Protein AF-A0AAD2H8W9-F1 (afdb_monomer)

Solvent-accessible surface area (backbone atoms only — not comparable to full-atom values): 14772 Å² total; per-residue (Å²): 139,60,64,50,34,66,48,90,88,83,41,71,58,50,14,80,92,42,76,94,40,66,9,19,7,55,31,9,64,46,21,24,37,31,60,70,64,76,33,82,62,29,78,30,47,33,68,89,39,14,44,58,43,2,18,65,62,36,75,38,36,64,48,86,60,63,78,34,64,51,63,58,78,89,66,87,73,74,63,81,88,59,74,90,71,58,63,36,48,30,43,35,13,85,35,67,64,49,37,48,53,52,56,40,56,52,32,73,66,47,44,44,80,80,23,82,70,22,54,90,63,69,68,50,69,54,66,73,48,22,56,94,51,62,59,62,49,63,43,80,45,73,46,66,80,48,53,88,73,63,80,62,53,71,71,56,51,50,50,53,52,51,49,51,53,53,42,45,74,70,56,27,48,76,44,83,39,80,62,75,65,42,62,56,56,50,40,52,50,52,49,61,76,43,65,69,75,53,47,54,55,48,64,78,54,71,68,92,72,77,81,57,53,84,79,37,81,80,55,61,81,50,99,71,56,63,99,52,43,68,66,55,72,64,65,52,79,91,74,92,75,58,82,76,77,73,59,84,130

Radius of gyration: 20.3 Å; Cα contacts (8 Å, |Δi|>4): 344; chains: 1; bounding box: 48×53×52 Å

Secondary structure (DSSP, 8-state):
--SS-EETTTEE--BTTBTTS---SSTHHHHHHHHTTS-SEEEEEESSSTTHHHHHHTT-EE--PPTTSS--TT---SSTT--SS--EEEEEESSHHHHHHHHHHHHHT-GGGT-TTS------HHHHTTGGGGGGTT-EEEE-S--SSSPPPHHHHHHHHHHHHHHHHTT-EEEE-PPPSHHHHHHHHHHHHTTTTTHHHHHHT-SSPPPPGGG-SS----SS--SS-HHHHHH-S-----GGGSS--

pLDDT: mean 86.49, std 17.11, range [35.91, 98.75]

Organism: NCBI:txid2018698

InterPro domains:
  IPR020556 Amidase, conserved site [PS00571] (24-55)
  IPR023631 Amidase signature domain [PF01425] (1-207)
  IPR036928 Amidase signature (AS) superfamily [G3DSA:3.90.1300.10] (1-245)
  IPR036928 Amidase signature (AS) superfamily [SSF75304] (1-208)

Nearest PDB structures (foldseek):
  4hbp-assembly1_A  TM=9.543E-01  e=1.388E-14  Rattus norvegicus
  8wv2-assembly1_D  TM=8.767E-01  e=1.903E-15  Candida parapsilosis
  4hbp-assembly1_B  TM=9.543E-01  e=2.635E-14  Rattus norvegicus
  3qj9-assembly1_A  TM=9.551E-01  e=9.494E-14  Rattus norvegicus
  3lj7-assembly2_B  TM=9.498E-01  e=1.690E-13  Rattus norvegicus

Structure (mmCIF, N/CA/C/O backbone):
data_AF-A0AAD2H8W9-F1
#
_entry.id   AF-A0AAD2H8W9-F1
#
loop_
_atom_site.group_PDB
_atom_site.id
_atom_site.type_symbol
_atom_site.label_atom_id
_atom_site.label_alt_id
_atom_site.label_comp_id
_atom_site.label_asym_id
_atom_site.label_entity_id
_atom_site.label_seq_id
_atom_site.pdbx_PDB_ins_code
_atom_site.Cartn_x
_atom_site.Cartn_y
_atom_site.Cartn_z
_atom_site.occupancy
_atom_site.B_iso_or_equiv
_atom_site.auth_seq_id
_atom_site.auth_comp_id
_atom_site.auth_asym_id
_atom_site.auth_atom_id
_atom_site.pdbx_PDB_model_num
ATOM 1 N N . MET A 1 1 ? 10.747 0.919 -13.548 1.00 65.56 1 MET A N 1
ATOM 2 C CA . MET A 1 1 ? 9.685 0.890 -12.510 1.00 65.56 1 MET A CA 1
ATOM 3 C C . MET A 1 1 ? 8.494 0.095 -13.039 1.00 65.56 1 MET A C 1
ATOM 5 O O . MET A 1 1 ? 8.080 0.368 -14.156 1.00 65.56 1 MET A O 1
ATOM 9 N N . TRP A 1 2 ? 7.997 -0.924 -12.328 1.00 75.69 2 TRP A N 1
ATOM 10 C CA . TRP A 1 2 ? 6.998 -1.850 -12.883 1.00 75.69 2 TRP A CA 1
ATOM 11 C C . TRP A 1 2 ? 6.148 -2.505 -11.781 1.00 75.69 2 TRP A C 1
ATOM 13 O O . TRP A 1 2 ? 6.652 -2.777 -10.693 1.00 75.69 2 TRP A O 1
ATOM 23 N N . GLY A 1 3 ? 4.861 -2.738 -12.058 1.00 83.31 3 GLY A N 1
ATOM 24 C CA . GLY A 1 3 ? 3.871 -3.259 -11.100 1.00 83.31 3 GLY A CA 1
ATOM 25 C C . GLY A 1 3 ? 3.810 -4.788 -10.978 1.00 83.31 3 GLY A C 1
ATOM 26 O O . GLY A 1 3 ? 2.832 -5.309 -10.450 1.00 83.31 3 GLY A O 1
ATOM 27 N N . GLU A 1 4 ? 4.826 -5.504 -11.461 1.00 88.56 4 GLU A N 1
ATOM 28 C CA . GLU A 1 4 ? 4.978 -6.962 -11.328 1.00 88.56 4 GLU A CA 1
ATOM 29 C C . GLU A 1 4 ? 6.305 -7.316 -10.657 1.00 88.56 4 GLU A C 1
ATOM 31 O O . GLU A 1 4 ? 7.243 -6.516 -10.641 1.00 88.56 4 GLU A O 1
ATOM 36 N N . THR A 1 5 ? 6.424 -8.563 -10.205 1.00 93.12 5 THR A N 1
ATOM 37 C CA . THR A 1 5 ? 7.675 -9.131 -9.697 1.00 93.12 5 THR A CA 1
ATOM 38 C C . THR A 1 5 ? 8.222 -10.188 -10.659 1.00 93.12 5 THR A C 1
ATOM 40 O O . THR A 1 5 ? 7.946 -11.385 -10.544 1.00 93.12 5 THR A O 1
ATOM 43 N N . MET A 1 6 ? 9.016 -9.722 -11.625 1.00 91.00 6 MET A N 1
ATOM 44 C CA . MET A 1 6 ? 9.751 -10.547 -12.585 1.00 91.00 6 MET A CA 1
ATOM 45 C C . MET A 1 6 ? 11.099 -9.893 -12.906 1.00 91.00 6 MET A C 1
ATOM 47 O O . MET A 1 6 ? 11.148 -8.693 -13.163 1.00 91.00 6 MET A O 1
ATOM 51 N N . ASN A 1 7 ? 12.175 -10.676 -12.904 1.00 88.62 7 ASN A N 1
ATOM 52 C CA . ASN A 1 7 ? 13.500 -10.272 -13.384 1.00 88.62 7 ASN A CA 1
ATOM 53 C C . ASN A 1 7 ? 14.222 -11.482 -14.006 1.00 88.62 7 ASN A C 1
ATOM 55 O O . ASN A 1 7 ? 13.796 -12.617 -13.797 1.00 88.62 7 ASN A O 1
ATOM 59 N N . HIS A 1 8 ? 15.290 -11.263 -14.776 1.00 87.50 8 HIS A N 1
ATOM 60 C CA . HIS A 1 8 ? 16.004 -12.355 -15.460 1.00 87.50 8 HIS A CA 1
ATOM 61 C C . HIS A 1 8 ? 16.843 -13.228 -14.523 1.00 87.50 8 HIS A C 1
ATOM 63 O O . HIS A 1 8 ? 17.037 -14.405 -14.808 1.00 87.50 8 HIS A O 1
ATOM 69 N N . VAL A 1 9 ? 17.278 -12.688 -13.382 1.00 90.12 9 VAL A N 1
ATOM 70 C CA . VAL A 1 9 ? 18.135 -13.396 -12.420 1.00 90.12 9 VAL A CA 1
ATOM 71 C C . VAL A 1 9 ? 17.356 -14.465 -11.647 1.00 90.12 9 VAL A C 1
ATOM 73 O O . VAL A 1 9 ? 17.801 -15.604 -11.527 1.00 90.12 9 VAL A O 1
ATOM 76 N N . PHE A 1 10 ? 16.182 -14.108 -11.124 1.00 92.56 10 PHE A N 1
ATOM 77 C CA . PHE A 1 10 ? 15.366 -14.960 -10.248 1.00 92.56 10 PHE A CA 1
ATOM 78 C C . PHE A 1 10 ? 14.069 -15.448 -10.903 1.00 92.56 10 PHE A C 1
ATOM 80 O O . PHE A 1 10 ? 13.340 -16.252 -10.322 1.00 92.56 10 PHE A O 1
ATOM 87 N N . GLY A 1 11 ? 13.759 -14.970 -12.106 1.00 91.50 11 GLY A N 1
ATOM 88 C CA . GLY A 1 11 ? 12.538 -15.308 -12.819 1.00 91.50 11 GLY A CA 1
ATOM 89 C C . GLY A 1 11 ? 11.303 -14.579 -12.285 1.00 91.50 11 GLY A C 1
ATOM 90 O O . GLY A 1 11 ? 11.364 -13.460 -11.766 1.00 91.50 11 GLY A O 1
ATOM 91 N N . ARG A 1 12 ? 10.141 -15.206 -12.481 1.00 93.88 12 ARG A N 1
ATOM 92 C CA . ARG A 1 12 ? 8.825 -14.647 -12.153 1.00 93.88 12 ARG A CA 1
ATOM 93 C C . ARG A 1 12 ? 8.323 -15.175 -10.812 1.00 93.88 12 ARG A C 1
ATOM 95 O O . ARG A 1 12 ? 8.252 -16.384 -10.612 1.00 93.88 12 ARG A O 1
ATOM 102 N N . THR A 1 13 ? 7.877 -14.269 -9.945 1.00 96.38 13 THR A N 1
ATOM 103 C CA . THR A 1 13 ? 7.093 -14.632 -8.754 1.00 96.38 13 THR A CA 1
ATOM 104 C C . THR A 1 13 ? 5.625 -14.817 -9.143 1.00 96.38 13 THR A C 1
ATOM 106 O O . THR A 1 13 ? 5.097 -14.051 -9.948 1.00 96.38 13 THR A O 1
ATOM 109 N N . LEU A 1 14 ? 4.960 -15.827 -8.579 1.00 96.56 14 LEU A N 1
ATOM 110 C CA . LEU A 1 14 ? 3.561 -16.161 -8.868 1.00 96.56 14 LEU A CA 1
ATOM 111 C C . LEU A 1 14 ? 2.657 -15.841 -7.674 1.00 96.56 14 LEU A C 1
ATOM 113 O O . LEU A 1 14 ? 3.099 -15.856 -6.525 1.00 96.56 14 LEU A O 1
ATOM 117 N N . ASN A 1 15 ? 1.384 -15.557 -7.947 1.00 97.94 15 ASN A N 1
ATOM 118 C CA . ASN A 1 15 ? 0.397 -15.305 -6.904 1.00 97.94 15 ASN A CA 1
ATOM 119 C C . ASN A 1 15 ? 0.036 -16.608 -6.161 1.00 97.94 15 ASN A C 1
ATOM 121 O O . ASN A 1 15 ? -0.309 -17.597 -6.812 1.00 97.94 15 ASN A O 1
ATOM 125 N N . PRO A 1 16 ? 0.033 -16.625 -4.816 1.00 97.25 16 PRO A N 1
ATOM 126 C CA . PRO A 1 16 ? -0.249 -17.839 -4.052 1.00 97.25 16 PRO A CA 1
ATOM 127 C C . PRO A 1 16 ? -1.711 -18.311 -4.116 1.00 97.25 16 PRO A C 1
ATOM 129 O O . PRO A 1 16 ? -1.976 -19.480 -3.851 1.00 97.25 16 PRO A O 1
ATOM 132 N N . TYR A 1 17 ? -2.665 -17.448 -4.485 1.00 96.56 17 TYR A N 1
ATOM 133 C CA . TYR A 1 17 ? -4.071 -17.840 -4.669 1.00 96.56 17 TYR A CA 1
ATOM 134 C C . TYR A 1 17 ? -4.336 -18.451 -6.045 1.00 96.56 17 TYR A C 1
ATOM 136 O O . TYR A 1 17 ? -5.263 -19.245 -6.202 1.00 96.56 17 TYR A O 1
ATOM 144 N N . ASN A 1 18 ? -3.554 -18.066 -7.055 1.00 96.62 18 ASN A N 1
ATOM 145 C CA . ASN A 1 18 ? -3.638 -18.620 -8.399 1.00 96.62 18 ASN A CA 1
ATOM 146 C C . ASN A 1 18 ? -2.305 -18.425 -9.124 1.00 96.62 18 ASN A C 1
ATOM 148 O O . ASN A 1 18 ? -1.956 -17.310 -9.505 1.00 96.62 18 ASN A O 1
ATOM 152 N N . LEU A 1 19 ? -1.615 -19.531 -9.400 1.00 95.69 19 LEU A N 1
ATOM 153 C CA . LEU A 1 19 ? -0.296 -19.534 -10.037 1.00 95.69 19 LEU A CA 1
ATOM 154 C C . LEU A 1 19 ? -0.289 -18.979 -11.473 1.00 95.69 19 LEU A C 1
ATOM 156 O O . LEU A 1 19 ? 0.777 -18.708 -12.014 1.00 95.69 19 LEU A O 1
ATOM 160 N N . SER A 1 20 ? -1.459 -18.781 -12.088 1.00 94.19 20 SER A N 1
ATOM 161 C CA . SER A 1 20 ? -1.590 -18.113 -13.393 1.00 94.19 20 SER A CA 1
ATOM 162 C C . SER A 1 20 ? -1.596 -16.583 -13.292 1.00 94.19 20 SER A C 1
ATOM 164 O O . SER A 1 20 ? -1.604 -15.905 -14.319 1.00 94.19 20 SER A O 1
ATOM 166 N N . PHE A 1 21 ? -1.630 -16.023 -12.081 1.00 92.94 21 PHE A N 1
ATOM 167 C CA . PHE A 1 21 ? -1.712 -14.585 -11.843 1.00 92.94 21 PHE A CA 1
ATOM 168 C C . PHE A 1 21 ? -0.449 -14.024 -11.202 1.00 92.94 21 PHE A C 1
ATOM 170 O O . PHE A 1 21 ? 0.359 -14.724 -10.589 1.00 92.94 21 PHE A O 1
ATOM 177 N N . THR A 1 22 ? -0.315 -12.710 -11.338 1.00 95.06 22 THR A N 1
ATOM 178 C CA . THR A 1 22 ? 0.734 -11.936 -10.693 1.00 95.06 22 THR A CA 1
ATOM 179 C C . THR A 1 22 ? 0.473 -11.735 -9.201 1.00 95.06 22 THR A C 1
ATOM 181 O O . THR A 1 22 ? -0.675 -11.504 -8.800 1.00 95.06 22 THR A O 1
ATOM 184 N N . PRO A 1 23 ? 1.511 -11.783 -8.350 1.00 96.31 23 PRO A N 1
ATOM 185 C CA . PRO A 1 23 ? 1.405 -11.326 -6.972 1.00 96.31 23 PRO A CA 1
ATOM 186 C C . PRO A 1 23 ? 1.358 -9.793 -6.869 1.00 96.31 23 PRO A C 1
ATOM 188 O O . PRO A 1 23 ? 1.206 -9.289 -5.765 1.00 96.31 23 PRO A O 1
ATOM 191 N N . GLY A 1 24 ? 1.496 -9.053 -7.976 1.00 96.25 24 GLY A N 1
ATOM 192 C CA . GLY A 1 24 ? 1.723 -7.610 -7.992 1.00 96.25 24 GLY A CA 1
ATOM 193 C C . GLY A 1 24 ? 3.202 -7.269 -7.807 1.00 96.25 24 GLY A C 1
ATOM 194 O O . GLY A 1 24 ? 4.059 -8.150 -7.796 1.00 96.25 24 GLY A O 1
ATOM 195 N N . GLY A 1 25 ? 3.519 -5.987 -7.659 1.00 95.00 25 GLY A N 1
ATOM 196 C CA . GLY A 1 25 ? 4.898 -5.537 -7.517 1.00 95.00 25 GLY A CA 1
ATOM 197 C C . GLY A 1 25 ? 5.012 -4.050 -7.185 1.00 95.00 25 GLY A C 1
ATOM 198 O O . GLY A 1 25 ? 4.016 -3.333 -7.190 1.00 95.00 25 GLY A O 1
ATOM 199 N N . SER A 1 26 ? 6.211 -3.560 -6.867 1.00 94.44 26 SER A N 1
ATOM 200 C CA . SER A 1 26 ? 7.492 -4.295 -6.895 1.00 94.44 26 SER A CA 1
ATOM 201 C C . SER A 1 26 ? 7.701 -5.267 -5.724 1.00 94.44 26 SER A C 1
ATOM 203 O O . SER A 1 26 ? 8.428 -6.246 -5.882 1.00 94.44 26 SER A O 1
ATOM 205 N N . SER A 1 27 ? 7.015 -5.075 -4.592 1.00 97.25 27 SER A N 1
ATOM 206 C CA . SER A 1 27 ? 7.157 -5.911 -3.382 1.00 97.25 27 SER A CA 1
ATOM 207 C C . SER A 1 27 ? 6.385 -7.246 -3.451 1.00 97.25 27 SER A C 1
ATOM 209 O O . SER A 1 27 ? 5.869 -7.725 -2.443 1.00 97.25 27 SER A O 1
ATOM 211 N N . GLY A 1 28 ? 6.252 -7.855 -4.634 1.00 97.44 28 GLY A N 1
ATOM 212 C CA . GLY A 1 28 ? 5.442 -9.064 -4.838 1.00 97.44 28 GLY A CA 1
ATOM 213 C C . GLY A 1 28 ? 6.029 -10.330 -4.218 1.00 97.44 28 GLY A C 1
ATOM 214 O O . GLY A 1 28 ? 5.267 -11.213 -3.838 1.00 97.44 28 GLY A O 1
ATOM 215 N N . GLY A 1 29 ? 7.353 -10.404 -4.030 1.00 97.94 29 GLY A N 1
ATOM 216 C CA . GLY A 1 29 ? 7.989 -11.491 -3.273 1.00 97.94 29 GLY A CA 1
ATOM 217 C C . GLY A 1 29 ? 7.507 -11.532 -1.820 1.00 97.94 29 GLY A C 1
ATOM 218 O O . GLY A 1 29 ? 7.039 -12.564 -1.345 1.00 97.94 29 GLY A O 1
ATOM 219 N N . GLU A 1 30 ? 7.524 -10.377 -1.153 1.00 98.38 30 GLU A N 1
ATOM 220 C CA . GLU A 1 30 ? 6.972 -10.205 0.194 1.00 98.38 30 GLU A CA 1
ATOM 221 C C . GLU A 1 30 ? 5.456 -10.458 0.220 1.00 98.38 30 GLU A C 1
ATOM 223 O O . GLU A 1 30 ? 4.964 -11.186 1.083 1.00 98.38 30 GLU A O 1
ATOM 228 N N . GLY A 1 31 ? 4.713 -9.927 -0.761 1.00 98.00 31 GLY A N 1
ATOM 229 C CA . GLY A 1 31 ? 3.274 -10.175 -0.898 1.00 98.00 31 GLY A CA 1
ATOM 230 C C . GLY A 1 31 ? 2.931 -11.667 -0.969 1.00 98.00 31 GLY A C 1
ATOM 231 O O . GLY A 1 31 ? 2.073 -12.146 -0.226 1.00 98.00 31 GLY A O 1
ATOM 232 N N . ALA A 1 32 ? 3.644 -12.425 -1.804 1.00 98.31 32 ALA A N 1
ATOM 233 C CA . ALA A 1 32 ? 3.452 -13.864 -1.936 1.00 98.31 32 ALA A CA 1
ATOM 234 C C . ALA A 1 32 ? 3.868 -14.623 -0.663 1.00 98.31 32 ALA A C 1
ATOM 236 O O . ALA A 1 32 ? 3.108 -15.458 -0.166 1.00 98.31 32 ALA A O 1
ATOM 237 N N . LEU A 1 33 ? 5.048 -14.325 -0.108 1.00 98.56 33 LEU A N 1
ATOM 238 C CA . LEU A 1 33 ? 5.595 -15.033 1.053 1.00 98.56 33 LEU A CA 1
ATOM 239 C C . LEU A 1 33 ? 4.734 -14.847 2.309 1.00 98.56 33 LEU A C 1
ATOM 241 O O . LEU A 1 33 ? 4.439 -15.820 3.012 1.00 98.56 33 LEU A O 1
ATOM 245 N N . VAL A 1 34 ? 4.306 -13.612 2.582 1.00 98.56 34 VAL A N 1
ATOM 246 C CA . VAL A 1 34 ? 3.455 -13.302 3.737 1.00 98.56 34 VAL A CA 1
ATOM 247 C C . VAL A 1 34 ? 2.075 -13.937 3.565 1.00 98.56 34 VAL A C 1
ATOM 249 O O . VAL A 1 34 ? 1.573 -14.537 4.515 1.00 98.56 34 VAL A O 1
ATOM 252 N N . ALA A 1 35 ? 1.478 -13.900 2.370 1.00 98.12 35 ALA A N 1
ATOM 253 C CA . ALA A 1 35 ? 0.178 -14.5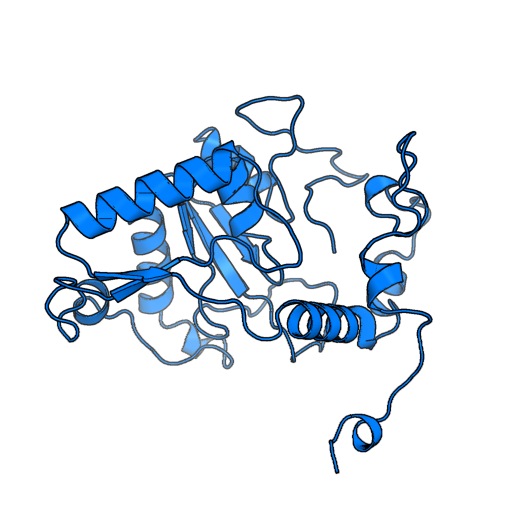33 2.121 1.00 98.12 35 ALA A CA 1
ATOM 254 C C . ALA A 1 35 ? 0.209 -16.062 2.286 1.00 98.12 35 ALA A C 1
ATOM 256 O O . ALA A 1 35 ? -0.738 -16.648 2.810 1.00 98.12 35 ALA A O 1
ATOM 257 N N . MET A 1 36 ? 1.327 -16.710 1.941 1.00 98.00 36 MET A N 1
ATOM 258 C CA . MET A 1 36 ? 1.554 -18.135 2.223 1.00 98.00 36 MET A CA 1
ATOM 259 C C . MET A 1 36 ? 1.883 -18.430 3.693 1.00 98.00 36 MET A C 1
ATOM 261 O O . MET A 1 36 ? 2.099 -19.587 4.049 1.00 98.00 36 MET A O 1
ATOM 265 N N . ARG A 1 37 ? 1.929 -17.407 4.558 1.00 97.44 37 ARG A N 1
ATOM 266 C CA . ARG A 1 37 ? 2.349 -17.500 5.967 1.00 97.44 37 ARG A CA 1
ATOM 267 C C . ARG A 1 37 ? 3.787 -18.003 6.143 1.00 97.44 37 ARG A C 1
ATOM 269 O O . ARG A 1 37 ? 4.138 -18.473 7.221 1.00 97.44 37 ARG A O 1
ATOM 276 N N . GLY A 1 38 ? 4.620 -17.870 5.108 1.00 98.00 38 GLY A N 1
ATOM 277 C CA . GLY A 1 38 ? 6.056 -18.153 5.179 1.00 98.00 38 GLY A CA 1
ATOM 278 C C . GLY A 1 38 ? 6.840 -17.064 5.916 1.00 98.00 38 GLY A C 1
ATOM 279 O O . GLY A 1 38 ? 7.937 -17.318 6.401 1.00 98.00 38 GLY A O 1
ATOM 280 N N . SER A 1 39 ? 6.250 -15.873 6.055 1.00 98.06 39 SER A N 1
ATOM 281 C CA . SER A 1 39 ? 6.716 -14.815 6.950 1.00 98.06 39 SER A CA 1
ATOM 282 C C . SER A 1 39 ? 5.534 -14.217 7.729 1.00 98.06 39 SER A C 1
ATOM 284 O O . SER A 1 39 ? 4.463 -14.014 7.146 1.00 98.06 39 SER A O 1
ATOM 286 N N . PRO A 1 40 ? 5.682 -13.910 9.035 1.00 95.94 40 PRO A N 1
ATOM 287 C CA . PRO A 1 40 ? 4.631 -13.244 9.807 1.00 95.94 40 PRO A CA 1
ATOM 288 C C . PRO A 1 40 ? 4.437 -11.770 9.412 1.00 95.94 40 PRO A C 1
ATOM 290 O O . PRO A 1 40 ? 3.380 -11.198 9.688 1.00 95.94 40 PRO A O 1
ATOM 293 N N . LEU A 1 41 ? 5.450 -11.158 8.791 1.00 98.00 41 LEU A N 1
ATOM 294 C CA . LEU A 1 41 ? 5.505 -9.742 8.447 1.00 98.00 41 LEU A CA 1
ATOM 295 C C . LEU A 1 41 ? 6.453 -9.536 7.259 1.00 98.00 41 LEU A C 1
ATOM 297 O O . LEU A 1 41 ? 7.545 -10.097 7.244 1.00 98.00 41 LEU A O 1
ATOM 301 N N . GLY A 1 42 ? 6.063 -8.685 6.317 1.00 97.75 42 GLY A N 1
ATOM 302 C CA . GLY A 1 42 ? 6.926 -8.215 5.240 1.00 97.75 42 GLY A CA 1
ATOM 303 C C . GLY A 1 42 ? 7.179 -6.716 5.308 1.00 97.75 42 GLY A C 1
ATOM 304 O O . GLY A 1 42 ? 6.367 -5.967 5.862 1.00 97.75 42 GLY A O 1
ATOM 305 N N . VAL A 1 43 ? 8.291 -6.273 4.726 1.00 97.56 43 VAL A N 1
ATOM 306 C CA . VAL A 1 43 ? 8.624 -4.851 4.560 1.00 97.56 43 VAL A CA 1
ATOM 307 C C . VAL A 1 43 ? 8.883 -4.589 3.084 1.00 97.56 43 VAL A C 1
ATOM 309 O O . VAL A 1 43 ? 9.727 -5.234 2.474 1.00 97.56 43 VAL A O 1
ATOM 312 N N . GLY A 1 44 ? 8.150 -3.639 2.513 1.00 96.25 44 GLY A N 1
ATOM 313 C CA . GLY A 1 44 ? 8.296 -3.243 1.114 1.00 96.25 44 GLY A CA 1
ATOM 314 C C . GLY A 1 44 ? 8.405 -1.733 0.956 1.00 96.25 44 GLY A C 1
ATOM 315 O O . GLY A 1 44 ? 8.240 -0.980 1.920 1.00 96.25 44 GLY A O 1
ATOM 316 N N . THR A 1 45 ? 8.649 -1.294 -0.275 1.00 95.69 45 THR A N 1
ATOM 317 C CA . THR A 1 45 ? 8.646 0.123 -0.654 1.00 95.69 45 THR A CA 1
ATOM 318 C C . THR A 1 45 ? 7.400 0.467 -1.460 1.00 95.69 45 THR A C 1
ATOM 320 O O . THR A 1 45 ? 6.783 -0.404 -2.072 1.00 95.69 45 THR A O 1
ATOM 323 N N . ASP A 1 46 ? 6.995 1.735 -1.461 1.00 96.00 46 ASP A N 1
ATOM 324 C CA . ASP A 1 46 ? 5.875 2.238 -2.257 1.00 96.00 46 ASP A CA 1
ATOM 325 C C . ASP A 1 46 ? 6.160 3.670 -2.705 1.00 96.00 46 ASP A C 1
ATOM 327 O O . ASP A 1 46 ? 6.161 4.588 -1.891 1.00 96.00 46 ASP A O 1
ATOM 331 N N . ILE A 1 47 ? 6.365 3.855 -4.008 1.00 93.69 47 ILE A N 1
ATOM 332 C CA . ILE A 1 47 ? 6.391 5.169 -4.668 1.00 93.69 47 ILE A CA 1
ATOM 333 C C . ILE A 1 47 ? 5.117 5.396 -5.492 1.00 93.69 47 ILE A C 1
ATOM 335 O O . ILE A 1 47 ? 4.505 6.456 -5.413 1.00 93.69 47 ILE A O 1
ATOM 339 N N . GLY A 1 48 ? 4.671 4.361 -6.212 1.00 91.12 48 GLY A N 1
ATOM 340 C CA . GLY A 1 48 ? 3.485 4.386 -7.075 1.00 91.12 48 GLY A CA 1
ATOM 341 C C . GLY A 1 48 ? 2.438 3.315 -6.755 1.00 91.12 48 GLY A C 1
ATOM 342 O O . GLY A 1 48 ? 1.458 3.189 -7.479 1.00 91.12 48 GLY A O 1
ATOM 343 N N . GLY A 1 49 ? 2.611 2.540 -5.680 1.00 95.12 49 GLY A N 1
ATOM 344 C CA . GLY A 1 49 ? 1.699 1.445 -5.321 1.00 95.12 49 GLY A CA 1
ATOM 345 C C . GLY A 1 49 ? 2.370 0.164 -4.839 1.00 95.12 49 GLY A C 1
ATOM 346 O O . GLY A 1 49 ? 1.663 -0.777 -4.502 1.00 95.12 49 GLY A O 1
ATOM 347 N N . SER A 1 50 ? 3.700 0.103 -4.784 1.00 96.62 50 SER A N 1
ATOM 348 C CA . SER A 1 50 ? 4.448 -1.146 -4.581 1.00 96.62 50 SER A CA 1
ATOM 349 C C . SER A 1 50 ? 4.262 -1.861 -3.232 1.00 96.62 50 SER A C 1
ATOM 351 O O . SER A 1 50 ? 4.715 -2.997 -3.105 1.00 96.62 50 SER A O 1
ATOM 353 N N . LEU A 1 51 ? 3.570 -1.267 -2.253 1.00 98.00 51 LEU A N 1
ATOM 354 C CA . LEU A 1 51 ? 3.048 -1.974 -1.071 1.00 98.00 51 LEU A CA 1
ATOM 355 C C . LEU A 1 51 ? 1.593 -2.403 -1.283 1.00 98.00 51 LEU A C 1
ATOM 357 O O . LEU A 1 51 ? 1.194 -3.531 -0.985 1.00 98.00 51 LEU A O 1
ATOM 361 N N . ARG A 1 52 ? 0.788 -1.477 -1.809 1.00 98.12 52 ARG A N 1
ATOM 362 C CA . ARG A 1 52 ? -0.668 -1.603 -1.940 1.00 98.12 52 ARG A CA 1
ATOM 363 C C . ARG A 1 52 ? -1.086 -2.591 -3.026 1.00 98.12 52 ARG A C 1
ATOM 365 O O . ARG A 1 52 ? -2.001 -3.369 -2.786 1.00 98.12 52 ARG A O 1
ATOM 372 N N . ILE A 1 53 ? -0.418 -2.589 -4.178 1.00 97.75 53 ILE A N 1
ATOM 373 C CA . ILE A 1 53 ? -0.680 -3.497 -5.303 1.00 97.75 53 ILE A CA 1
ATOM 374 C C . ILE A 1 53 ? -0.476 -4.954 -4.866 1.00 97.75 53 ILE A C 1
ATOM 376 O O . ILE A 1 53 ? -1.446 -5.714 -4.932 1.00 97.75 53 ILE A O 1
ATOM 380 N N . PRO A 1 54 ? 0.710 -5.362 -4.360 1.00 98.06 54 PRO A N 1
ATOM 381 C CA . PRO A 1 54 ? 0.893 -6.751 -3.971 1.00 98.06 54 PRO A CA 1
ATOM 382 C C . PRO A 1 54 ? 0.035 -7.155 -2.774 1.00 98.06 54 PRO A C 1
ATOM 384 O O . PRO A 1 54 ? -0.479 -8.271 -2.743 1.00 98.06 54 PRO A O 1
ATOM 387 N N . SER A 1 55 ? -0.220 -6.244 -1.831 1.00 98.31 55 SER A N 1
ATOM 388 C CA . SER A 1 55 ? -1.137 -6.528 -0.721 1.00 98.31 55 SER A CA 1
ATOM 389 C C . SER A 1 55 ? -2.571 -6.757 -1.191 1.00 98.31 55 SER A C 1
ATOM 391 O O . SER A 1 55 ? -3.220 -7.693 -0.731 1.00 98.31 55 SER A O 1
ATOM 393 N N . ALA A 1 56 ? -3.065 -5.956 -2.138 1.00 97.06 56 ALA A N 1
ATOM 394 C CA . ALA A 1 56 ? -4.399 -6.135 -2.703 1.00 97.06 56 ALA A CA 1
ATOM 395 C C . ALA A 1 56 ? -4.522 -7.461 -3.468 1.00 97.06 56 ALA A C 1
ATOM 397 O O . ALA A 1 56 ? -5.533 -8.149 -3.345 1.00 97.06 56 ALA A O 1
ATOM 398 N N . PHE A 1 57 ? -3.493 -7.839 -4.232 1.00 97.38 57 PHE A N 1
ATOM 399 C CA . PHE A 1 57 ? -3.504 -9.067 -5.035 1.00 97.38 57 PHE A CA 1
ATOM 400 C C . PHE A 1 57 ? -3.279 -10.332 -4.200 1.00 97.38 57 PHE A C 1
ATOM 402 O O . PHE A 1 57 ? -3.768 -11.398 -4.573 1.00 97.38 57 PHE A O 1
ATOM 409 N N . CYS A 1 58 ? -2.570 -10.220 -3.075 1.00 98.12 58 CYS A N 1
ATOM 410 C CA . CYS A 1 58 ? -2.265 -11.330 -2.173 1.00 98.12 58 CYS A CA 1
ATOM 411 C C . CYS A 1 58 ? -3.111 -11.318 -0.879 1.00 98.12 58 CYS A C 1
ATOM 413 O O . CYS A 1 58 ? -2.826 -12.065 0.055 1.00 98.12 58 CYS A O 1
ATOM 415 N N . GLY A 1 59 ? -4.164 -10.500 -0.798 1.00 97.31 59 GLY A N 1
ATOM 416 C CA . GLY A 1 59 ? -5.103 -10.516 0.331 1.00 97.31 59 GLY A CA 1
ATOM 417 C C . GLY A 1 59 ? -4.484 -10.133 1.682 1.00 97.31 59 GLY A C 1
ATOM 418 O O . GLY A 1 59 ? -4.803 -10.748 2.698 1.00 97.31 59 GLY A O 1
ATOM 419 N N . LEU A 1 60 ? -3.595 -9.138 1.698 1.00 98.56 60 LEU A N 1
ATOM 420 C CA . LEU A 1 60 ? -2.882 -8.671 2.889 1.00 98.56 60 LEU A CA 1
ATOM 421 C C . LEU A 1 60 ? -3.338 -7.282 3.345 1.00 98.56 60 LEU A C 1
ATOM 423 O O . LEU A 1 60 ? -3.894 -6.487 2.585 1.00 98.56 60 LEU A O 1
ATOM 427 N N . TYR A 1 61 ? -3.023 -6.970 4.599 1.00 98.62 61 TYR A N 1
ATOM 428 C CA . TYR A 1 61 ? -3.086 -5.623 5.151 1.00 98.62 61 TYR A CA 1
ATOM 429 C C . TYR A 1 61 ? -1.745 -4.924 4.951 1.00 98.62 61 TYR A C 1
ATOM 431 O O . TYR A 1 61 ? -0.687 -5.516 5.161 1.00 98.62 61 TYR A O 1
ATOM 439 N N . THR A 1 62 ? -1.783 -3.639 4.611 1.00 98.56 62 THR A N 1
ATOM 440 C CA . THR A 1 62 ? -0.578 -2.818 4.484 1.00 98.56 62 THR A CA 1
ATOM 441 C C . THR A 1 62 ? -0.848 -1.369 4.851 1.00 98.56 62 THR A C 1
ATOM 443 O O . THR A 1 62 ? -1.997 -0.927 4.903 1.00 98.56 62 THR A O 1
ATOM 446 N N . LEU A 1 63 ? 0.229 -0.629 5.090 1.00 98.06 63 LEU A N 1
ATOM 447 C CA . LEU A 1 63 ? 0.220 0.808 5.284 1.00 98.06 63 LEU A CA 1
ATOM 448 C C . LEU A 1 63 ? 1.316 1.419 4.409 1.00 98.06 63 LEU A C 1
ATOM 450 O O . LEU A 1 63 ? 2.494 1.163 4.640 1.00 98.06 63 LEU A O 1
ATOM 454 N N . ARG A 1 64 ? 0.927 2.275 3.456 1.00 97.81 64 ARG A N 1
ATOM 455 C CA . ARG A 1 64 ? 1.830 3.276 2.874 1.00 97.81 64 ARG A CA 1
ATOM 456 C C . ARG A 1 64 ? 1.777 4.504 3.790 1.00 97.81 64 ARG A C 1
ATOM 458 O O . ARG A 1 64 ? 0.764 5.207 3.762 1.00 97.81 64 ARG A O 1
ATOM 465 N N . PRO A 1 65 ? 2.792 4.760 4.626 1.00 96.94 65 PRO A N 1
ATOM 466 C CA . PRO A 1 65 ? 2.765 5.916 5.507 1.00 96.94 65 PRO A CA 1
ATOM 467 C C . PRO A 1 65 ? 3.006 7.217 4.725 1.00 96.94 65 PRO A C 1
ATOM 469 O O . PRO A 1 65 ? 3.423 7.203 3.566 1.00 96.94 65 PRO A O 1
ATOM 472 N N . SER A 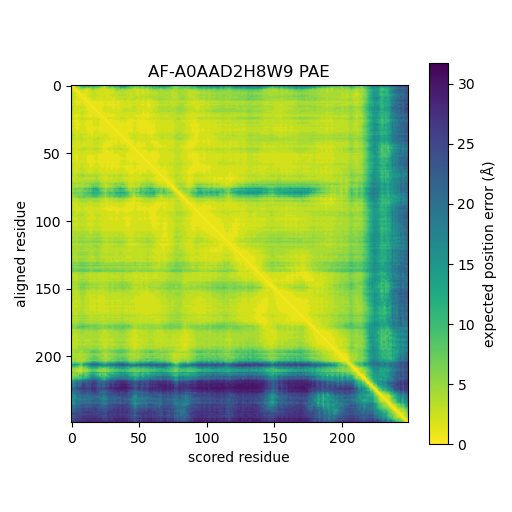1 66 ? 2.776 8.357 5.377 1.00 96.38 66 SER A N 1
ATOM 473 C CA . SER A 1 66 ? 3.255 9.645 4.868 1.00 96.38 66 SER A CA 1
ATOM 474 C C . SER A 1 66 ? 4.777 9.629 4.704 1.00 96.38 66 SER A C 1
ATOM 476 O O . SER A 1 66 ? 5.483 8.969 5.473 1.00 96.38 66 SER A O 1
ATOM 478 N N . TYR A 1 67 ? 5.283 10.393 3.736 1.00 94.25 67 TYR A N 1
ATOM 479 C CA . TYR A 1 67 ? 6.721 10.595 3.579 1.00 94.25 67 TYR A CA 1
ATOM 480 C C . TYR A 1 67 ? 7.355 11.125 4.874 1.00 94.25 67 TYR A C 1
ATOM 482 O O . TYR A 1 67 ? 6.722 11.870 5.627 1.00 94.25 67 TYR A O 1
ATOM 490 N N . GLY A 1 68 ? 8.574 10.667 5.167 1.00 94.69 68 GLY A N 1
ATOM 491 C CA . GLY A 1 68 ? 9.291 10.993 6.398 1.00 94.69 68 GLY A CA 1
ATOM 492 C C . GLY A 1 68 ? 8.681 10.394 7.668 1.00 94.69 68 GLY A C 1
ATOM 493 O O . GLY A 1 68 ? 9.141 10.701 8.762 1.00 94.69 68 GLY A O 1
ATOM 494 N N . ARG A 1 69 ? 7.640 9.549 7.601 1.00 96.75 69 ARG A N 1
ATOM 495 C CA . ARG A 1 69 ? 7.096 8.933 8.824 1.00 96.75 69 ARG A CA 1
ATOM 496 C C . ARG A 1 69 ? 7.930 7.754 9.315 1.00 96.75 69 ARG A C 1
ATOM 498 O O . ARG A 1 69 ? 8.068 7.583 10.521 1.00 96.75 69 ARG A O 1
ATOM 505 N N . LEU A 1 70 ? 8.421 6.924 8.401 1.00 96.81 70 LEU A N 1
ATOM 506 C CA . LEU A 1 70 ? 9.294 5.789 8.696 1.00 96.81 70 LEU A CA 1
ATOM 507 C C . LEU A 1 70 ? 10.678 6.052 8.080 1.00 96.81 70 LEU A C 1
ATOM 509 O O . LEU A 1 70 ? 10.738 6.751 7.067 1.00 96.81 70 LEU A O 1
ATOM 513 N N . PRO A 1 71 ? 11.766 5.530 8.680 1.00 95.38 71 PRO A N 1
ATOM 514 C CA . PRO A 1 71 ? 13.114 5.687 8.144 1.00 95.38 71 PRO A CA 1
ATOM 515 C C . PRO A 1 71 ? 13.222 5.105 6.743 1.00 95.38 71 PRO A C 1
ATOM 517 O O . PRO A 1 71 ? 12.624 4.068 6.457 1.00 95.38 71 PRO A O 1
ATOM 520 N N . TYR A 1 72 ? 14.004 5.779 5.908 1.00 93.56 72 TYR A N 1
ATOM 521 C CA . TYR A 1 72 ? 14.316 5.404 4.532 1.00 93.56 72 TYR A CA 1
ATOM 522 C C . TYR A 1 72 ? 15.828 5.340 4.273 1.00 93.56 72 TYR A C 1
ATOM 524 O O . TYR A 1 72 ? 16.260 4.842 3.235 1.00 93.56 72 TYR A O 1
ATOM 532 N N . PHE A 1 73 ? 16.643 5.797 5.227 1.00 90.19 73 PHE A N 1
ATOM 533 C CA . PHE A 1 73 ? 18.096 5.714 5.163 1.00 90.19 73 PHE A CA 1
ATOM 534 C C . PHE A 1 73 ? 18.585 4.288 4.856 1.00 90.19 73 PHE A C 1
ATOM 536 O O . PHE A 1 73 ? 18.218 3.327 5.534 1.00 90.19 73 PHE A O 1
ATOM 543 N N . GLY A 1 74 ? 19.442 4.170 3.839 1.00 88.00 74 GLY A N 1
ATOM 544 C CA . GLY A 1 74 ? 19.999 2.898 3.370 1.00 88.00 74 GLY A CA 1
ATOM 545 C C . GLY A 1 74 ? 19.098 2.111 2.411 1.00 88.00 74 GLY A C 1
ATOM 546 O O . GLY A 1 74 ? 19.500 1.040 1.961 1.00 88.00 74 GLY A O 1
ATOM 547 N N . ALA A 1 75 ? 17.904 2.611 2.075 1.00 89.31 75 ALA A N 1
ATOM 548 C CA . ALA A 1 75 ? 17.085 2.015 1.026 1.00 89.31 75 ALA A CA 1
ATOM 549 C C . ALA A 1 75 ? 17.717 2.253 -0.356 1.00 89.31 75 ALA A C 1
ATOM 551 O O . ALA A 1 75 ? 17.985 3.389 -0.744 1.00 89.31 75 ALA A O 1
ATOM 552 N N . MET A 1 76 ? 17.905 1.175 -1.115 1.00 86.62 76 MET A N 1
ATOM 553 C CA . MET A 1 76 ? 18.389 1.218 -2.498 1.00 86.62 76 MET A CA 1
ATOM 554 C C . MET A 1 76 ? 17.272 1.698 -3.432 1.00 86.62 76 MET A C 1
ATOM 556 O O . MET A 1 76 ? 16.150 1.189 -3.357 1.00 86.62 76 MET A O 1
ATOM 560 N N . ASN A 1 77 ? 17.566 2.648 -4.322 1.00 81.69 77 ASN A N 1
ATOM 561 C CA . ASN A 1 77 ? 16.609 3.183 -5.294 1.00 81.69 77 ASN A CA 1
ATOM 562 C C . ASN A 1 77 ? 17.266 3.389 -6.659 1.00 81.69 77 ASN A C 1
ATOM 564 O O . ASN A 1 77 ? 18.467 3.584 -6.748 1.00 81.69 77 ASN A O 1
ATOM 568 N N . THR A 1 78 ? 16.454 3.359 -7.715 1.00 77.19 78 THR A N 1
ATOM 569 C CA . THR A 1 78 ? 16.892 3.532 -9.116 1.00 77.19 78 THR A CA 1
ATOM 570 C C . THR A 1 78 ? 16.633 4.952 -9.642 1.00 77.19 78 THR A C 1
ATOM 572 O O . THR A 1 78 ? 16.743 5.181 -10.834 1.00 77.19 78 THR A O 1
ATOM 575 N N . LEU A 1 79 ? 16.192 5.874 -8.783 1.00 76.12 79 LEU A N 1
ATOM 576 C CA . LEU A 1 79 ? 15.874 7.268 -9.121 1.00 76.12 79 LEU A CA 1
ATOM 577 C C . LEU A 1 79 ? 16.488 8.168 -8.046 1.00 76.12 79 LEU A C 1
ATOM 579 O O . LEU A 1 79 ? 15.777 8.695 -7.183 1.00 76.12 79 LEU A O 1
ATOM 583 N N . GLU A 1 80 ? 17.818 8.225 -8.007 1.00 74.19 80 GLU A N 1
ATOM 584 C CA . GLU A 1 80 ? 18.521 8.997 -6.983 1.00 74.19 80 GLU A CA 1
ATOM 585 C C . GLU A 1 80 ? 18.299 10.504 -7.198 1.00 74.19 80 GLU A C 1
ATOM 587 O O . GLU A 1 80 ? 18.337 11.011 -8.312 1.00 74.19 80 GLU A O 1
ATOM 592 N N . GLY A 1 81 ? 18.014 11.238 -6.118 1.00 80.06 81 GLY A N 1
ATOM 593 C CA . GLY A 1 81 ? 17.774 12.686 -6.170 1.00 80.06 81 GLY A CA 1
ATOM 594 C C . GLY A 1 81 ? 16.370 13.119 -6.617 1.00 80.06 81 GLY A C 1
ATOM 595 O O . GLY A 1 81 ? 16.092 14.319 -6.663 1.00 80.06 81 GLY A O 1
ATOM 596 N N . GLN A 1 82 ? 15.455 12.186 -6.911 1.00 85.81 82 GLN A N 1
ATOM 597 C CA . GLN A 1 82 ? 14.057 12.514 -7.203 1.00 85.81 82 GLN A CA 1
ATOM 598 C C . GLN A 1 82 ? 13.265 12.756 -5.902 1.00 85.81 82 GLN A C 1
ATOM 600 O O . GLN A 1 82 ? 12.812 11.821 -5.242 1.00 85.81 82 GLN A O 1
ATOM 605 N N . GLU A 1 83 ? 13.048 14.030 -5.565 1.00 85.62 83 GLU A N 1
ATOM 606 C CA . GLU A 1 83 ? 12.428 14.460 -4.295 1.00 85.62 83 GLU A CA 1
ATOM 607 C C . GLU A 1 83 ? 10.953 14.909 -4.406 1.00 85.62 83 GLU A C 1
ATOM 609 O O . GLU A 1 83 ? 10.300 15.184 -3.402 1.00 85.62 83 GLU A O 1
ATOM 614 N N . SER A 1 84 ? 10.401 15.004 -5.617 1.00 90.88 84 SER A N 1
ATOM 615 C CA . SER A 1 84 ? 9.024 15.465 -5.873 1.00 90.88 84 SER A CA 1
ATOM 616 C C . SER A 1 84 ? 7.956 14.422 -5.516 1.00 90.88 84 SER A C 1
ATOM 618 O O . SER A 1 84 ? 6.897 14.767 -4.990 1.00 90.88 84 SER A O 1
ATOM 620 N N . ILE A 1 85 ? 8.213 13.142 -5.798 1.00 91.25 85 ILE A N 1
ATOM 621 C CA . ILE A 1 85 ? 7.347 12.016 -5.422 1.00 91.25 85 ILE A CA 1
ATOM 622 C C . ILE A 1 85 ? 8.203 10.979 -4.710 1.00 91.25 85 ILE A C 1
ATOM 624 O O . ILE A 1 85 ? 8.745 10.065 -5.330 1.00 91.25 85 ILE A O 1
ATOM 628 N N . SER A 1 86 ? 8.333 11.128 -3.398 1.00 90.75 86 SER A N 1
ATOM 629 C CA . SER A 1 86 ? 9.208 10.270 -2.609 1.00 90.75 86 SER A CA 1
ATOM 630 C C . SER A 1 86 ? 8.604 8.883 -2.366 1.00 90.75 86 SER A C 1
ATOM 632 O O . SER A 1 86 ? 7.413 8.715 -2.055 1.00 90.75 86 SER A O 1
ATOM 634 N N . SER A 1 87 ? 9.467 7.876 -2.465 1.00 92.62 87 SER A N 1
ATOM 635 C CA . SER A 1 87 ? 9.174 6.516 -2.021 1.00 92.62 87 SER A CA 1
ATOM 636 C C . SER A 1 87 ? 9.127 6.441 -0.493 1.00 92.62 87 SER A C 1
ATOM 638 O O . SER A 1 87 ? 9.743 7.242 0.210 1.00 92.62 87 SER A O 1
ATOM 640 N N . VAL A 1 88 ? 8.381 5.473 0.034 1.00 95.31 88 VAL A N 1
ATOM 641 C CA . VAL A 1 88 ? 8.311 5.188 1.473 1.00 95.31 88 VAL A CA 1
ATOM 642 C C . VAL A 1 88 ? 8.457 3.697 1.730 1.00 95.31 88 VAL A C 1
ATOM 644 O O . VAL A 1 88 ? 8.105 2.886 0.878 1.00 95.31 88 VAL A O 1
ATOM 647 N N . LEU A 1 89 ? 8.924 3.334 2.923 1.00 95.94 89 LEU A N 1
ATOM 648 C CA . LEU A 1 89 ? 8.875 1.963 3.432 1.00 95.94 89 LEU A CA 1
ATOM 649 C C . LEU A 1 89 ? 7.593 1.743 4.235 1.00 95.94 89 LEU A C 1
ATOM 651 O O . LEU A 1 89 ? 7.087 2.663 4.881 1.00 95.94 89 LEU A O 1
ATOM 655 N N . GLY A 1 90 ? 7.082 0.516 4.233 1.00 97.69 90 GLY A N 1
ATOM 656 C CA . GLY A 1 90 ? 5.901 0.165 5.013 1.00 97.69 90 GLY A CA 1
ATOM 657 C C . GLY A 1 90 ? 5.724 -1.341 5.212 1.00 97.69 90 GLY A C 1
ATOM 658 O O . GLY A 1 90 ? 6.348 -2.142 4.512 1.00 97.69 90 GLY A O 1
ATOM 659 N N . PRO A 1 91 ? 4.898 -1.739 6.194 1.00 98.19 91 PRO A N 1
ATOM 660 C CA . PRO A 1 91 ? 4.647 -3.142 6.492 1.00 98.19 91 PRO A CA 1
ATOM 661 C C . PRO A 1 91 ? 3.607 -3.773 5.567 1.00 98.19 91 PRO A C 1
ATOM 663 O O . PRO A 1 91 ? 2.658 -3.118 5.125 1.00 98.19 91 PRO A O 1
ATOM 666 N N . MET A 1 92 ? 3.713 -5.086 5.400 1.00 98.69 92 MET A N 1
ATOM 667 C CA . MET A 1 92 ? 2.657 -5.964 4.899 1.00 98.69 92 MET A CA 1
ATOM 668 C C . MET A 1 92 ? 2.447 -7.107 5.892 1.00 98.69 92 MET A C 1
ATOM 670 O O . MET A 1 92 ? 3.408 -7.693 6.387 1.00 98.69 92 MET A O 1
ATOM 674 N N . ALA A 1 93 ? 1.196 -7.413 6.224 1.00 98.44 93 ALA A N 1
ATOM 675 C CA . ALA A 1 93 ? 0.870 -8.431 7.217 1.00 98.44 93 ALA A CA 1
ATOM 676 C C . ALA A 1 93 ? -0.476 -9.105 6.927 1.00 98.44 93 ALA A C 1
ATOM 678 O O . ALA A 1 93 ? -1.357 -8.540 6.284 1.00 98.44 93 ALA A O 1
ATOM 679 N N . ASN A 1 94 ? -0.677 -10.292 7.499 1.00 97.94 94 ASN A N 1
ATOM 680 C CA . ASN A 1 94 ? -1.961 -11.006 7.458 1.00 97.94 94 ASN A CA 1
ATOM 681 C C . ASN A 1 94 ? -3.024 -10.415 8.405 1.00 97.94 94 ASN A C 1
ATOM 683 O O . ASN A 1 94 ? -4.137 -10.930 8.489 1.00 97.94 94 ASN A O 1
ATOM 687 N N . SER A 1 95 ? -2.692 -9.364 9.158 1.00 97.94 95 SER A N 1
ATOM 688 C CA . SER A 1 95 ? -3.617 -8.709 10.077 1.00 97.94 95 SER A CA 1
ATOM 689 C C . SER A 1 95 ? -3.311 -7.222 10.238 1.00 97.94 95 SER A C 1
ATOM 691 O O . SER A 1 95 ? -2.159 -6.784 10.174 1.00 97.94 95 SER A O 1
ATOM 693 N N . LEU A 1 96 ? -4.351 -6.445 10.553 1.00 97.00 96 LEU A N 1
ATOM 694 C CA . LEU A 1 96 ? -4.206 -5.038 10.930 1.00 97.00 96 LEU A CA 1
ATOM 695 C C . LEU A 1 96 ? -3.352 -4.864 12.200 1.00 97.00 96 LEU A C 1
ATOM 697 O O . LEU A 1 96 ? -2.600 -3.899 12.321 1.00 97.00 96 LEU A O 1
ATOM 701 N N . SER A 1 97 ? -3.424 -5.816 13.137 1.00 97.56 97 SER A N 1
ATOM 702 C CA . SER A 1 97 ? -2.582 -5.810 14.337 1.00 97.56 97 SER A CA 1
ATOM 703 C C . SER A 1 97 ? -1.096 -5.960 14.008 1.00 97.56 97 SER A C 1
ATOM 705 O O . SER A 1 97 ? -0.282 -5.296 14.642 1.00 97.56 97 SER A O 1
ATOM 707 N N . GLY A 1 98 ? -0.735 -6.755 12.994 1.00 98.06 98 GLY A N 1
ATOM 708 C CA . GLY A 1 98 ? 0.649 -6.893 12.533 1.00 98.06 98 GLY A CA 1
ATOM 709 C C . GLY A 1 98 ? 1.199 -5.581 11.972 1.00 98.06 98 GLY A C 1
ATOM 710 O O . GLY A 1 98 ? 2.288 -5.156 12.356 1.00 98.06 98 GLY A O 1
ATOM 711 N N . VAL A 1 99 ? 0.397 -4.884 11.157 1.00 98.31 99 VAL A N 1
ATOM 712 C CA . VAL A 1 99 ? 0.717 -3.532 10.665 1.00 98.31 99 VAL A CA 1
ATOM 713 C C . VAL A 1 99 ? 0.952 -2.571 11.836 1.00 98.31 99 VAL A C 1
ATOM 715 O O . VAL A 1 99 ? 1.987 -1.905 11.879 1.00 98.31 99 VAL A O 1
ATOM 718 N N . LYS A 1 100 ? 0.045 -2.543 12.827 1.00 97.94 100 LYS A N 1
ATOM 719 C CA . LYS A 1 100 ? 0.192 -1.697 14.026 1.00 97.94 100 LYS A CA 1
ATOM 720 C C . LYS A 1 100 ? 1.479 -2.008 14.788 1.00 97.94 100 LYS A C 1
ATOM 722 O O . LYS A 1 100 ? 2.216 -1.082 15.116 1.00 97.94 100 LYS A O 1
ATOM 727 N N . VAL A 1 101 ? 1.726 -3.281 15.104 1.00 97.88 101 VAL A N 1
ATOM 728 C CA . VAL A 1 101 ? 2.876 -3.702 15.921 1.00 97.88 101 VAL A CA 1
ATOM 729 C C . VAL A 1 101 ? 4.182 -3.268 15.268 1.00 97.88 101 VAL A C 1
ATOM 731 O O . VAL A 1 101 ? 5.012 -2.668 15.948 1.00 97.88 101 VAL A O 1
ATOM 734 N N . PHE A 1 102 ? 4.337 -3.487 13.959 1.00 97.75 102 PHE A N 1
ATOM 735 C CA . PHE A 1 102 ? 5.527 -3.042 13.238 1.00 97.75 102 PHE A CA 1
ATOM 736 C C . PHE A 1 102 ? 5.691 -1.520 13.279 1.00 97.75 102 PHE A C 1
ATOM 738 O O . PHE A 1 102 ? 6.738 -1.023 13.694 1.00 97.75 102 PHE A O 1
ATOM 745 N N . THR A 1 103 ? 4.658 -0.770 12.879 1.00 98.06 103 THR A N 1
ATOM 746 C CA . THR A 1 103 ? 4.739 0.696 12.817 1.00 98.06 103 THR A CA 1
ATOM 747 C C . THR A 1 103 ? 5.023 1.298 14.189 1.00 98.06 103 THR A C 1
ATOM 749 O O . THR A 1 103 ? 5.863 2.190 14.301 1.00 98.06 103 THR A O 1
ATOM 752 N N . LYS A 1 104 ? 4.368 0.799 15.241 1.00 98.19 104 LYS A N 1
ATOM 753 C CA . LYS A 1 104 ? 4.607 1.245 16.614 1.00 98.19 104 LYS A CA 1
ATOM 754 C C . LYS A 1 104 ? 6.036 0.936 17.060 1.00 98.19 104 LYS A C 1
ATOM 756 O O . LYS A 1 104 ? 6.724 1.850 17.499 1.00 98.19 104 LYS A O 1
ATOM 761 N N . ALA A 1 105 ? 6.491 -0.309 16.903 1.00 98.00 105 ALA A N 1
ATOM 762 C CA . ALA A 1 105 ? 7.835 -0.718 17.313 1.00 98.00 105 ALA A CA 1
ATOM 763 C C . ALA A 1 105 ? 8.924 0.121 16.631 1.00 98.00 105 ALA A C 1
ATOM 765 O O . ALA A 1 105 ? 9.885 0.536 17.278 1.00 98.00 105 ALA A O 1
ATOM 766 N N . LEU A 1 106 ? 8.747 0.424 15.341 1.00 97.00 106 LEU A N 1
ATOM 767 C CA . LEU A 1 106 ? 9.701 1.231 14.593 1.00 97.00 106 LEU A CA 1
ATOM 768 C C . LEU A 1 106 ? 9.738 2.683 15.079 1.00 97.00 106 LEU A C 1
ATOM 770 O O . LEU A 1 106 ? 10.819 3.242 15.181 1.00 97.00 106 LEU A O 1
ATOM 774 N N . LEU A 1 107 ? 8.594 3.291 15.408 1.00 97.88 107 LEU A N 1
ATOM 775 C CA . LEU A 1 107 ? 8.546 4.664 15.927 1.00 97.88 107 LEU A CA 1
ATOM 776 C C . LEU A 1 107 ? 9.023 4.773 17.379 1.00 97.88 107 LEU A C 1
ATOM 778 O O . LEU A 1 107 ? 9.671 5.758 17.731 1.00 97.88 107 LEU A O 1
ATOM 782 N N . ASP A 1 108 ? 8.738 3.769 18.208 1.00 97.88 108 ASP A N 1
ATOM 783 C CA . ASP A 1 108 ? 9.221 3.698 19.592 1.00 97.88 108 ASP A CA 1
ATOM 784 C C . ASP A 1 108 ? 10.757 3.628 19.650 1.00 97.88 108 ASP A C 1
ATOM 786 O O . ASP A 1 108 ? 11.363 4.128 20.596 1.00 97.88 108 ASP A O 1
ATOM 790 N N . ALA A 1 109 ? 11.396 3.082 18.608 1.00 97.62 109 ALA A N 1
ATOM 791 C CA . ALA A 1 109 ? 12.851 3.056 18.453 1.00 97.62 109 ALA A CA 1
ATOM 792 C C . ALA A 1 109 ? 13.473 4.420 18.079 1.00 97.62 109 ALA A C 1
ATOM 794 O O . ALA A 1 109 ? 14.686 4.501 17.884 1.00 97.62 109 ALA A O 1
ATOM 795 N N . GLN A 1 110 ? 12.667 5.482 17.978 1.00 97.75 110 GLN A N 1
ATOM 796 C CA . GLN A 1 110 ? 13.101 6.855 17.693 1.00 97.75 110 GLN A CA 1
ATOM 797 C C . GLN A 1 110 ? 13.998 6.980 16.442 1.00 97.75 110 GLN A C 1
ATOM 799 O O . GLN A 1 110 ? 15.125 7.477 16.516 1.00 97.75 110 GLN A O 1
ATOM 804 N N . PRO A 1 111 ? 13.519 6.544 15.264 1.00 96.94 111 PRO A N 1
ATOM 805 C CA . PRO A 1 111 ? 14.332 6.424 14.052 1.00 96.94 111 PRO A CA 1
ATOM 806 C C . PRO A 1 111 ? 14.895 7.764 13.562 1.00 96.94 111 PRO A C 1
ATOM 808 O O . PRO A 1 111 ? 15.952 7.794 12.941 1.00 96.94 111 PRO A O 1
ATOM 811 N N . TRP A 1 112 ? 14.253 8.875 13.927 1.00 97.69 112 TRP A N 1
ATOM 812 C CA . TRP A 1 112 ? 14.718 10.243 13.678 1.00 97.69 112 TRP A CA 1
ATOM 813 C C . TRP A 1 112 ? 16.050 10.609 14.350 1.00 97.69 112 TRP A C 1
ATOM 815 O O . TRP A 1 112 ? 16.595 11.680 14.091 1.00 97.69 112 TRP A O 1
ATOM 825 N N . LEU A 1 113 ? 16.576 9.763 15.242 1.00 97.31 113 LEU A N 1
ATOM 826 C CA . LEU A 1 113 ? 17.934 9.904 15.778 1.00 97.31 113 LEU A CA 1
ATOM 827 C C . LEU A 1 113 ? 19.010 9.353 14.829 1.00 97.31 113 LEU A C 1
ATOM 829 O O . LEU A 1 113 ? 20.191 9.612 15.044 1.00 97.31 113 LEU A O 1
ATOM 833 N N . LYS A 1 114 ? 18.616 8.585 13.806 1.00 95.75 114 LYS A N 1
ATOM 834 C CA . LYS A 1 114 ? 19.517 7.967 12.820 1.00 95.75 114 LYS A CA 1
ATOM 835 C C . LYS A 1 114 ? 19.269 8.471 11.404 1.00 95.75 114 LYS A C 1
ATOM 837 O O . LYS A 1 114 ? 20.217 8.625 10.647 1.00 95.75 114 LYS A O 1
ATOM 842 N N . ASP A 1 115 ? 18.010 8.725 11.066 1.00 96.00 115 ASP A N 1
ATOM 843 C CA . ASP A 1 115 ? 17.598 9.228 9.762 1.00 96.00 115 ASP A CA 1
ATOM 844 C C . ASP A 1 115 ? 17.010 10.645 9.914 1.00 96.00 115 ASP A C 1
ATOM 846 O O . ASP A 1 115 ? 15.916 10.794 10.469 1.00 96.00 115 ASP A O 1
ATOM 850 N N . PRO A 1 116 ? 17.721 11.697 9.463 1.00 94.12 116 PRO A N 1
ATOM 851 C CA . PRO A 1 116 ? 17.291 13.082 9.642 1.00 94.12 116 PRO A CA 1
ATOM 852 C C . PRO A 1 116 ? 16.053 13.456 8.816 1.00 94.12 116 PRO A C 1
ATOM 854 O O . PRO A 1 116 ? 15.429 14.474 9.117 1.00 94.12 116 PRO A O 1
ATOM 857 N N . LEU A 1 117 ? 15.675 12.657 7.810 1.00 91.88 117 LEU A N 1
ATOM 858 C CA . LEU A 1 117 ? 14.455 12.880 7.026 1.00 91.88 117 LEU A CA 1
ATOM 859 C C . LEU A 1 117 ? 13.197 12.420 7.772 1.00 91.88 117 LEU A C 1
ATOM 861 O O . LEU A 1 117 ? 12.076 12.756 7.380 1.00 91.88 117 LEU A O 1
ATOM 865 N N . VAL A 1 118 ? 13.359 11.668 8.865 1.00 9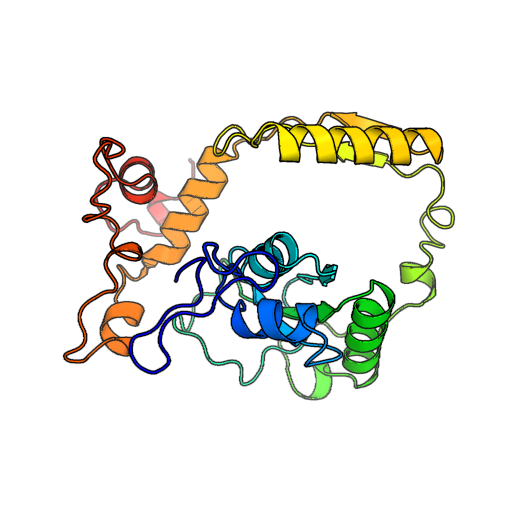7.25 118 VAL A N 1
ATOM 866 C CA . VAL A 1 118 ? 12.228 11.186 9.649 1.00 97.25 118 VAL A CA 1
ATOM 867 C C . VAL A 1 118 ? 11.688 12.282 10.556 1.00 97.25 118 VAL A C 1
ATOM 869 O O . VAL A 1 118 ? 12.378 12.830 11.419 1.00 97.25 118 VAL A O 1
ATOM 872 N N . VAL A 1 119 ? 10.392 12.545 10.418 1.00 97.00 119 VAL A N 1
ATOM 873 C CA . VAL A 1 119 ? 9.640 13.439 11.289 1.00 97.00 119 VAL A CA 1
ATOM 874 C C . VAL A 1 119 ? 9.706 12.916 12.722 1.00 97.00 119 VAL A C 1
ATOM 876 O O . VAL A 1 119 ? 9.367 11.764 13.003 1.00 97.00 119 VAL A O 1
ATOM 879 N N . ARG A 1 120 ? 10.084 13.796 13.654 1.00 97.69 120 ARG A N 1
ATOM 880 C CA . ARG A 1 120 ? 10.165 13.519 15.098 1.00 97.69 120 ARG A CA 1
ATOM 881 C C . ARG A 1 120 ? 8.779 13.394 15.734 1.00 97.69 120 ARG A C 1
ATOM 883 O O . ARG A 1 120 ? 8.380 14.221 16.551 1.00 97.69 120 ARG A O 1
ATOM 890 N N . LYS A 1 121 ? 8.024 12.372 15.334 1.00 96.75 121 LYS A N 1
ATOM 891 C CA . LYS A 1 121 ? 6.674 12.095 15.821 1.00 96.75 121 LYS A CA 1
ATOM 892 C C . LYS A 1 121 ? 6.596 10.682 16.406 1.00 96.75 121 LYS A C 1
ATOM 894 O O . LYS A 1 121 ? 6.497 9.716 15.645 1.00 96.75 121 LYS A O 1
ATOM 899 N N . PRO A 1 122 ? 6.577 10.558 17.746 1.00 97.56 122 PRO A N 1
ATOM 900 C CA . PRO A 1 122 ? 6.331 9.288 18.413 1.00 97.56 122 PRO A CA 1
ATOM 901 C C . PRO A 1 122 ? 4.987 8.666 18.020 1.00 97.56 122 PRO A C 1
ATOM 903 O O . PRO A 1 122 ? 4.065 9.346 17.544 1.00 97.56 122 PRO A O 1
ATOM 906 N N . TRP A 1 123 ? 4.867 7.358 18.246 1.00 97.69 123 TRP A N 1
ATOM 907 C CA . TRP A 1 123 ? 3.571 6.694 18.209 1.00 97.69 123 TRP A CA 1
ATOM 908 C C . TRP A 1 123 ? 2.642 7.289 19.275 1.00 97.69 123 TRP A C 1
ATOM 910 O O . TRP A 1 123 ? 3.066 7.574 20.392 1.00 97.69 123 TRP A O 1
ATOM 920 N N . SER A 1 124 ? 1.370 7.464 18.925 1.00 97.12 124 SER A N 1
ATOM 921 C CA . SER A 1 124 ? 0.346 7.965 19.837 1.00 97.12 124 SER A CA 1
ATOM 922 C C . SER A 1 124 ? -0.814 6.9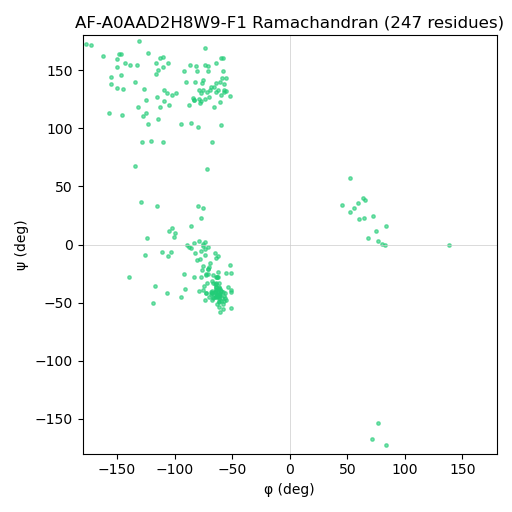80 19.881 1.00 97.12 124 SER A C 1
ATOM 924 O O . SER A 1 124 ? -1.517 6.781 18.891 1.00 97.12 124 SER A O 1
ATOM 926 N N . GLU A 1 125 ? -1.012 6.347 21.039 1.00 96.75 125 GLU A N 1
ATOM 927 C CA . GLU A 1 125 ? -2.157 5.457 21.247 1.00 96.75 125 GLU A CA 1
ATOM 928 C C . GLU A 1 125 ? -3.484 6.229 21.264 1.00 96.75 125 GLU A C 1
ATOM 930 O O . GLU A 1 125 ? -4.488 5.683 20.819 1.00 96.75 125 GLU A O 1
ATOM 935 N N . SER A 1 126 ? -3.495 7.487 21.720 1.00 97.50 126 SER A N 1
ATOM 936 C CA . SER A 1 126 ? -4.701 8.324 21.704 1.00 97.50 126 SER A CA 1
ATOM 937 C C . SER A 1 126 ? -5.118 8.696 20.283 1.00 97.50 126 SER A C 1
ATOM 939 O O . SER A 1 126 ? -6.296 8.617 19.945 1.00 97.50 126 SER A O 1
ATOM 941 N N . GLU A 1 127 ? -4.158 9.019 19.410 1.00 96.81 127 GLU A N 1
ATOM 942 C CA . GLU A 1 127 ? -4.436 9.246 17.986 1.00 96.81 127 GLU A CA 1
ATOM 943 C C . GLU A 1 127 ? -4.871 7.955 17.289 1.00 96.81 127 GLU A C 1
ATOM 945 O O . GLU A 1 127 ? -5.813 7.980 16.505 1.00 96.81 127 GLU A O 1
ATOM 950 N N . TYR A 1 128 ? -4.232 6.816 17.589 1.00 96.12 128 TYR A N 1
ATOM 951 C CA . TYR A 1 128 ? -4.644 5.522 17.037 1.00 96.12 128 TYR A CA 1
ATOM 952 C C . TYR A 1 128 ? -6.073 5.139 17.451 1.00 96.12 128 TYR A C 1
ATOM 954 O O . TYR A 1 128 ? -6.811 4.574 16.646 1.00 96.12 128 TYR A O 1
ATOM 962 N N . ARG A 1 129 ? -6.472 5.462 18.689 1.00 96.50 129 ARG A N 1
ATOM 963 C CA . ARG A 1 129 ? -7.849 5.310 19.186 1.00 96.50 129 ARG A CA 1
ATOM 964 C C . ARG A 1 129 ? -8.806 6.392 18.692 1.00 96.50 129 ARG A C 1
ATOM 966 O O . ARG A 1 129 ? -9.998 6.278 18.940 1.00 96.50 129 ARG A O 1
ATOM 973 N N . LEU A 1 130 ? -8.301 7.402 17.981 1.00 97.12 130 LEU A N 1
ATOM 974 C CA . LEU A 1 130 ? -9.082 8.526 17.479 1.00 97.12 130 LEU A CA 1
ATOM 975 C C . LEU A 1 130 ? -9.778 9.320 18.601 1.00 97.12 130 LEU A C 1
ATOM 977 O O . LEU A 1 130 ? -10.865 9.849 18.386 1.00 97.12 130 LEU A O 1
ATOM 981 N N . GLU A 1 131 ? -9.147 9.460 19.773 1.00 97.31 131 GLU A N 1
ATOM 982 C CA . GLU A 1 131 ? -9.723 10.178 20.931 1.00 97.31 131 GLU A CA 1
ATOM 983 C C . GLU A 1 131 ? -10.113 11.624 20.572 1.00 97.31 131 GLU A C 1
ATOM 985 O O . GLU A 1 131 ? -11.203 12.091 20.892 1.00 97.31 131 GLU A O 1
ATOM 990 N N . GLY A 1 132 ? -9.267 12.323 19.804 1.00 96.31 132 GLY A N 1
ATOM 991 C CA . GLY A 1 132 ? -9.553 13.674 19.294 1.00 96.31 132 GLY A CA 1
ATOM 992 C C . GLY A 1 132 ? -10.622 13.739 18.192 1.00 96.31 132 GLY A C 1
ATOM 993 O O . GLY A 1 132 ? -10.960 14.824 17.727 1.00 96.31 132 GLY A O 1
ATOM 994 N N . HIS A 1 133 ? -11.147 12.591 17.766 1.00 95.75 133 HIS A N 1
ATOM 995 C CA . HIS A 1 133 ? -12.145 12.438 16.709 1.00 95.75 133 HIS A CA 1
ATOM 996 C C . HIS A 1 133 ? -13.329 11.578 17.184 1.00 95.75 133 HIS A C 1
ATOM 998 O O . HIS A 1 133 ? -13.864 10.776 16.419 1.00 95.75 133 HIS A O 1
ATOM 1004 N N . GLY A 1 134 ? -13.717 11.727 18.456 1.00 95.06 134 GLY A N 1
ATOM 1005 C CA . GLY A 1 134 ? -14.884 11.051 19.030 1.00 95.06 134 GLY A CA 1
ATOM 1006 C C . GLY A 1 134 ? -14.740 9.530 19.084 1.00 95.06 134 GLY A C 1
ATOM 1007 O O . GLY A 1 134 ? -15.696 8.823 18.777 1.00 95.06 134 GLY A O 1
ATOM 1008 N N . ASP A 1 135 ? -13.538 9.032 19.386 1.00 96.38 135 ASP A N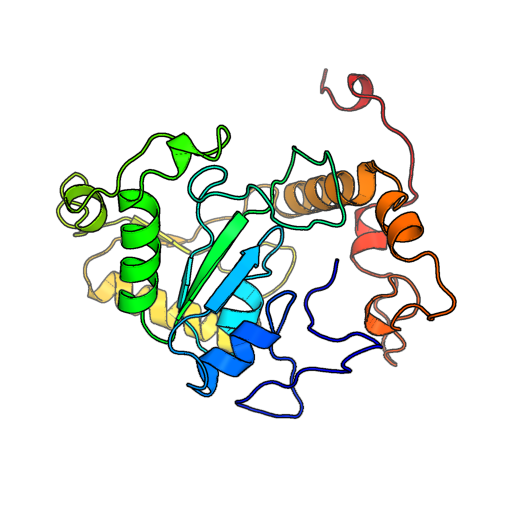 1
ATOM 1009 C CA . ASP A 1 135 ? -13.205 7.600 19.466 1.00 96.38 135 ASP A CA 1
ATOM 1010 C C . ASP A 1 135 ? -13.537 6.823 18.180 1.00 96.38 135 ASP A C 1
ATOM 1012 O O . ASP A 1 135 ? -13.916 5.647 18.189 1.00 96.38 135 ASP A O 1
ATOM 1016 N N . GLY A 1 136 ? -13.444 7.519 17.043 1.00 95.56 136 GLY A N 1
ATOM 1017 C CA . GLY A 1 136 ? -13.746 6.973 15.726 1.00 95.56 136 GLY A CA 1
ATOM 1018 C C . GLY A 1 136 ? -15.237 6.810 15.435 1.00 95.56 136 GLY A C 1
ATOM 1019 O O . GLY A 1 136 ? -15.582 6.176 14.440 1.00 95.56 136 GLY A O 1
ATOM 1020 N N . GLN A 1 137 ? -16.129 7.368 16.253 1.00 95.81 137 GLN A N 1
ATOM 1021 C CA . GLN A 1 137 ? -17.570 7.354 16.004 1.00 95.81 137 GLN A CA 1
ATOM 1022 C C . GLN A 1 137 ? -17.976 8.440 15.001 1.00 95.81 137 GLN A C 1
ATOM 1024 O O . GLN A 1 137 ? -17.363 9.502 14.926 1.00 95.81 137 GLN A O 1
ATOM 1029 N N . GLN A 1 138 ? -19.028 8.176 14.217 1.00 95.62 138 GLN A N 1
ATOM 1030 C CA . GLN A 1 138 ? -19.650 9.154 13.300 1.00 95.62 138 GLN A CA 1
ATOM 1031 C C . GLN A 1 138 ? -18.684 9.857 12.320 1.00 95.62 138 GLN A C 1
ATOM 1033 O O . GLN A 1 138 ? -18.930 10.975 11.868 1.00 95.62 138 GLN A O 1
ATOM 1038 N N . LEU A 1 139 ? -17.586 9.192 11.954 1.00 98.00 139 LEU A N 1
ATOM 1039 C CA . LEU A 1 139 ? -16.636 9.695 10.963 1.00 98.00 139 LEU A CA 1
ATOM 1040 C C . LEU A 1 139 ? -17.289 9.931 9.591 1.00 98.00 139 LEU A C 1
ATOM 1042 O O . LEU A 1 139 ? -18.336 9.370 9.262 1.00 98.00 139 LEU A O 1
ATOM 1046 N N . CYS A 1 140 ? -16.627 10.749 8.771 1.00 97.88 140 CYS A N 1
ATOM 1047 C CA . CYS A 1 140 ? -16.999 10.982 7.381 1.00 97.88 140 CYS A CA 1
ATOM 1048 C C . CYS A 1 140 ? -16.044 10.247 6.437 1.00 97.88 140 CYS A C 1
ATOM 1050 O O . CYS A 1 140 ? -14.854 10.558 6.399 1.00 97.88 140 CYS A O 1
ATOM 1052 N N . PHE A 1 141 ? -16.577 9.336 5.629 1.00 98.25 141 PHE A N 1
ATOM 1053 C CA . PHE A 1 141 ? -15.838 8.606 4.605 1.00 98.25 141 PHE A CA 1
ATOM 1054 C C . PHE A 1 141 ? -16.247 9.074 3.215 1.00 98.25 141 PHE A C 1
ATOM 1056 O O . PHE A 1 141 ? -17.428 9.177 2.903 1.00 98.25 141 PHE A O 1
ATOM 1063 N N . ALA A 1 142 ? -15.259 9.334 2.371 1.00 97.81 142 ALA A N 1
ATOM 1064 C CA . ALA A 1 142 ? -15.444 9.689 0.975 1.00 97.81 142 ALA A CA 1
ATOM 1065 C C . ALA A 1 142 ? -15.155 8.466 0.094 1.00 97.81 142 ALA A C 1
ATOM 1067 O O . ALA A 1 142 ? -14.103 7.844 0.242 1.00 97.81 142 ALA A O 1
ATOM 1068 N N . ILE A 1 143 ? -16.066 8.120 -0.819 1.00 97.69 143 ILE A N 1
ATOM 1069 C CA . ILE A 1 143 ? -15.860 7.050 -1.804 1.00 97.69 143 ILE A CA 1
ATOM 1070 C C . ILE A 1 143 ? -15.769 7.656 -3.198 1.00 97.69 143 ILE A C 1
ATOM 1072 O O . ILE A 1 143 ? -16.723 8.234 -3.707 1.00 97.69 143 ILE A O 1
ATOM 1076 N N . MET A 1 144 ? -14.615 7.464 -3.829 1.00 95.94 144 MET A N 1
ATOM 1077 C CA . MET A 1 144 ? -14.387 7.768 -5.236 1.00 95.94 144 MET A CA 1
ATOM 1078 C C . MET A 1 144 ? -14.632 6.498 -6.053 1.00 95.94 144 MET A C 1
ATOM 1080 O O . MET A 1 144 ? -13.811 5.587 -6.026 1.00 95.94 144 MET A O 1
ATOM 1084 N N . TRP A 1 145 ? -15.777 6.418 -6.730 1.00 95.19 145 TRP A N 1
ATOM 1085 C CA . TRP A 1 145 ? -16.227 5.224 -7.465 1.00 95.19 145 TRP A CA 1
ATOM 1086 C C . TRP A 1 145 ? -15.447 4.947 -8.746 1.00 95.19 145 TRP A C 1
ATOM 1088 O O . TRP A 1 145 ? -15.263 3.795 -9.127 1.00 95.19 145 TRP A O 1
ATOM 1098 N N . ASP A 1 146 ? -15.008 6.012 -9.401 1.00 92.75 146 ASP A N 1
ATOM 1099 C CA . ASP A 1 146 ? -14.217 6.013 -10.621 1.00 92.75 146 ASP A CA 1
ATOM 1100 C C . ASP A 1 146 ? -13.362 7.281 -10.572 1.00 92.75 146 ASP A C 1
ATOM 1102 O O . ASP A 1 146 ? -13.857 8.344 -10.194 1.00 92.75 146 ASP A O 1
ATOM 1106 N N . ASN A 1 147 ? -12.077 7.172 -10.896 1.00 90.69 147 ASN A N 1
ATOM 1107 C CA . ASN A 1 147 ? -11.177 8.322 -10.911 1.00 90.69 147 ASN A CA 1
ATOM 1108 C C . ASN A 1 147 ? -11.152 9.040 -12.275 1.00 90.69 147 ASN A C 1
ATOM 1110 O O . ASN A 1 147 ? -10.419 10.015 -12.434 1.00 90.69 147 ASN A O 1
ATOM 1114 N N . GLY A 1 148 ? -11.916 8.552 -13.259 1.00 87.56 148 GLY A N 1
ATOM 1115 C CA . GLY A 1 148 ? -11.975 9.076 -14.624 1.00 87.56 148 GLY A CA 1
ATOM 1116 C C . GLY A 1 148 ? -10.784 8.686 -15.506 1.00 87.56 148 GLY A C 1
ATOM 1117 O O . GLY A 1 148 ? -10.708 9.135 -16.647 1.00 87.56 148 GLY A O 1
ATOM 1118 N N . VAL A 1 149 ? -9.854 7.871 -14.995 1.00 86.50 149 VAL A N 1
ATOM 1119 C CA . VAL A 1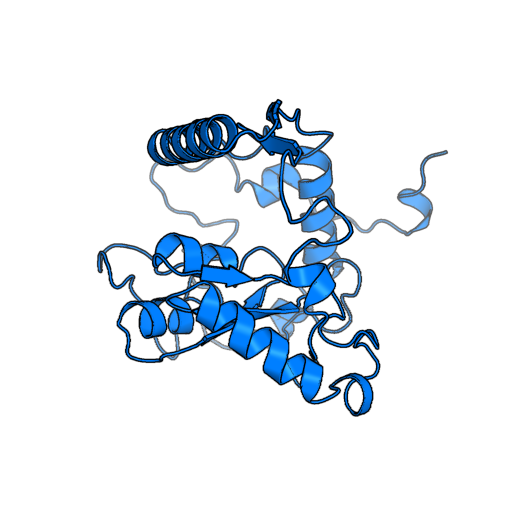 149 ? -8.630 7.434 -15.692 1.00 86.50 149 VAL A CA 1
ATOM 1120 C C . VAL A 1 149 ? -8.610 5.913 -15.852 1.00 86.50 149 VAL A C 1
ATOM 1122 O O . VAL A 1 149 ? -8.406 5.405 -16.950 1.00 86.50 149 VAL A O 1
ATOM 1125 N N . VAL A 1 150 ? -8.850 5.176 -14.764 1.00 85.38 150 VAL A N 1
ATOM 1126 C CA . VAL A 1 150 ? -8.892 3.711 -14.734 1.00 85.38 150 VAL A CA 1
ATOM 1127 C C . VAL A 1 150 ? -10.203 3.275 -14.100 1.00 85.38 150 VAL A C 1
ATOM 1129 O O . VAL A 1 150 ? -10.407 3.409 -12.893 1.00 85.38 150 VAL A O 1
ATOM 1132 N N . LYS A 1 151 ? -11.078 2.698 -14.924 1.00 89.62 151 LYS A N 1
ATOM 1133 C CA . LYS A 1 151 ? -12.392 2.237 -14.487 1.00 89.62 151 LYS A CA 1
ATOM 1134 C C . LYS A 1 151 ? -12.280 0.952 -13.656 1.00 89.62 151 LYS A C 1
ATOM 1136 O O . LYS A 1 151 ? -11.751 -0.044 -14.161 1.00 89.62 151 LYS A O 1
ATOM 1141 N N . PRO A 1 152 ? -12.818 0.905 -12.425 1.00 91.94 152 PRO A N 1
ATOM 1142 C CA . PRO A 1 152 ? -12.812 -0.321 -11.636 1.00 91.94 152 PRO A CA 1
ATOM 1143 C C . PRO A 1 152 ? -13.644 -1.434 -12.281 1.00 91.94 152 PRO A C 1
ATOM 1145 O O . PRO A 1 152 ? -14.760 -1.216 -12.758 1.00 91.94 152 PRO A O 1
ATOM 1148 N N . HIS A 1 153 ? -13.132 -2.665 -12.241 1.00 94.81 153 HIS A N 1
ATOM 1149 C CA . HIS A 1 153 ? -13.894 -3.835 -12.674 1.00 94.81 153 HIS A CA 1
ATOM 1150 C C . HIS A 1 153 ? -15.127 -4.075 -11.779 1.00 94.81 153 HIS A C 1
ATOM 1152 O O . HIS A 1 153 ? -15.103 -3.728 -10.591 1.00 94.81 153 HIS A O 1
ATOM 1158 N N . PRO A 1 154 ? -16.176 -4.759 -12.284 1.00 97.12 154 PRO A N 1
ATOM 1159 C CA . PRO A 1 154 ? -17.394 -5.018 -11.512 1.00 97.12 154 PRO A CA 1
ATOM 1160 C C . PRO A 1 154 ? -17.169 -5.629 -10.112 1.00 97.12 154 PRO A C 1
ATOM 1162 O O . PRO A 1 154 ? -17.837 -5.194 -9.170 1.00 97.12 154 PRO A O 1
ATOM 1165 N N . PRO A 1 155 ? -16.222 -6.571 -9.896 1.00 96.44 155 PRO A N 1
ATOM 1166 C CA . PRO A 1 155 ? -15.944 -7.090 -8.556 1.00 96.44 155 PRO A CA 1
ATOM 1167 C C . PRO A 1 155 ? -15.396 -6.042 -7.577 1.00 96.44 155 PRO A C 1
ATOM 1169 O O . PRO A 1 155 ? -15.777 -6.068 -6.408 1.00 96.44 155 PRO A O 1
ATOM 1172 N N . LEU A 1 156 ? -14.553 -5.111 -8.042 1.00 95.75 156 LEU A N 1
ATOM 1173 C CA . LEU A 1 156 ? -14.004 -4.027 -7.218 1.00 95.75 156 LEU A CA 1
ATOM 1174 C C . LEU A 1 156 ? -15.093 -3.015 -6.862 1.00 95.75 156 LEU A C 1
ATOM 1176 O O . LEU A 1 156 ? -15.264 -2.684 -5.691 1.00 95.75 156 LEU A O 1
ATOM 1180 N N . HIS A 1 157 ? -15.905 -2.618 -7.842 1.00 96.06 157 HIS A N 1
ATOM 1181 C CA . HIS A 1 157 ? -17.041 -1.729 -7.605 1.00 96.06 157 HIS A CA 1
ATOM 1182 C C . HIS A 1 157 ? -18.037 -2.339 -6.599 1.00 96.06 157 HIS A C 1
ATOM 1184 O O . HIS A 1 157 ? -18.542 -1.662 -5.700 1.00 96.06 157 HIS A O 1
ATOM 1190 N N . ARG A 1 158 ? -18.284 -3.654 -6.690 1.00 98.12 158 ARG A N 1
ATOM 1191 C CA . ARG A 1 158 ? -19.090 -4.389 -5.702 1.00 98.12 158 ARG A CA 1
ATOM 1192 C C . ARG A 1 158 ? -18.458 -4.357 -4.309 1.00 98.12 158 ARG A C 1
ATOM 1194 O O . ARG A 1 158 ? -19.184 -4.133 -3.341 1.00 98.12 158 ARG A O 1
ATOM 1201 N N . ALA A 1 159 ? -17.147 -4.575 -4.196 1.00 97.75 159 ALA A N 1
ATOM 1202 C CA . ALA A 1 159 ? -16.430 -4.528 -2.921 1.00 97.75 159 ALA A CA 1
ATOM 1203 C C . ALA A 1 159 ? -16.519 -3.139 -2.267 1.00 97.75 159 ALA A C 1
ATOM 1205 O O . ALA A 1 159 ? -16.839 -3.043 -1.084 1.00 97.75 159 ALA A O 1
ATOM 1206 N N . MET A 1 160 ? -16.362 -2.066 -3.044 1.00 97.69 160 MET A N 1
ATOM 1207 C CA . MET A 1 160 ? -16.555 -0.690 -2.567 1.00 97.69 160 MET A CA 1
ATOM 1208 C C . MET A 1 160 ? -17.983 -0.462 -2.050 1.00 97.69 160 MET A C 1
ATOM 1210 O O . MET A 1 160 ? -18.173 0.129 -0.989 1.00 97.69 160 MET A O 1
ATOM 1214 N N . GLY A 1 161 ? -18.992 -1.016 -2.730 1.00 98.38 161 GLY A N 1
ATOM 1215 C CA . GLY A 1 161 ? -20.378 -0.991 -2.256 1.00 98.38 161 GLY A CA 1
ATOM 1216 C C . GLY A 1 161 ? -20.611 -1.767 -0.955 1.00 98.38 161 GLY A C 1
ATOM 1217 O O . GLY A 1 161 ? -21.434 -1.355 -0.140 1.00 98.38 161 GLY A O 1
ATOM 1218 N N . ILE A 1 162 ? -19.894 -2.874 -0.733 1.00 98.69 162 ILE A N 1
ATOM 1219 C CA . ILE A 1 162 ? -19.920 -3.599 0.549 1.00 98.69 162 ILE A CA 1
ATOM 1220 C C . ILE A 1 162 ? -19.341 -2.717 1.660 1.00 98.69 162 ILE A C 1
ATOM 1222 O O . ILE A 1 162 ? -19.963 -2.600 2.714 1.00 98.69 162 ILE A O 1
ATOM 1226 N N . VAL A 1 163 ? -18.207 -2.058 1.406 1.00 98.19 163 VAL A N 1
ATOM 1227 C CA . VAL A 1 163 ? -17.571 -1.145 2.368 1.00 98.19 163 VAL A CA 1
ATOM 1228 C C . VAL A 1 163 ? -18.486 0.034 2.704 1.00 98.19 163 VAL A C 1
ATOM 1230 O O . VAL A 1 163 ? -18.695 0.295 3.884 1.00 98.19 163 VAL A O 1
ATOM 1233 N N . LYS A 1 164 ? -19.106 0.686 1.706 1.00 98.56 164 LYS A N 1
ATOM 1234 C CA . LYS A 1 164 ? -20.087 1.768 1.926 1.00 98.56 164 LYS A CA 1
ATOM 1235 C C . LYS A 1 164 ? -21.173 1.357 2.917 1.00 98.56 164 LYS A C 1
ATOM 1237 O O . LYS A 1 164 ? -21.340 2.003 3.945 1.00 98.56 164 LYS A O 1
ATOM 1242 N N . ARG A 1 165 ? -21.849 0.236 2.641 1.00 98.75 165 ARG A N 1
ATOM 1243 C CA . ARG A 1 165 ? -22.938 -0.262 3.493 1.00 98.75 165 ARG A CA 1
ATOM 1244 C C . ARG A 1 165 ? -22.462 -0.615 4.899 1.00 98.75 165 ARG A C 1
ATOM 1246 O O . ARG A 1 165 ? -23.185 -0.366 5.854 1.00 98.75 165 ARG A O 1
ATOM 1253 N N . ALA A 1 166 ? -21.270 -1.198 5.031 1.00 98.62 166 ALA A N 1
ATOM 1254 C CA . ALA A 1 166 ? -20.706 -1.528 6.337 1.00 98.62 166 ALA A CA 1
ATOM 1255 C C . ALA A 1 166 ? -20.411 -0.266 7.167 1.00 98.62 166 ALA A C 1
ATOM 1257 O O . ALA A 1 166 ? -20.705 -0.241 8.359 1.00 98.62 166 ALA A O 1
ATOM 1258 N N . LEU A 1 167 ? -19.883 0.787 6.536 1.00 98.56 167 LEU A N 1
ATOM 1259 C CA . LEU A 1 167 ? -19.617 2.071 7.188 1.00 98.56 167 LEU A CA 1
ATOM 1260 C C . LEU A 1 167 ? -20.913 2.779 7.609 1.00 98.56 167 LEU A C 1
ATOM 1262 O O . LEU A 1 167 ? -21.013 3.242 8.742 1.00 98.56 167 LEU A O 1
ATOM 1266 N N . GLU A 1 168 ? -21.918 2.820 6.732 1.00 98.50 168 GLU A N 1
ATOM 1267 C CA . GLU A 1 168 ? -23.238 3.391 7.040 1.00 98.50 168 GLU A CA 1
ATOM 1268 C C . GLU A 1 168 ? -23.925 2.627 8.182 1.00 98.50 168 GLU A C 1
ATOM 1270 O O . GLU A 1 168 ? -24.442 3.238 9.116 1.00 98.50 168 GLU A O 1
ATOM 1275 N N . ALA A 1 169 ? -23.873 1.290 8.161 1.00 98.50 169 ALA A N 1
ATOM 1276 C CA . ALA A 1 169 ? -24.420 0.449 9.227 1.00 98.50 169 ALA A CA 1
ATOM 1277 C C . ALA A 1 169 ? -23.705 0.646 10.576 1.00 98.50 169 ALA A C 1
ATOM 1279 O O . ALA A 1 169 ? -24.325 0.483 11.624 1.00 98.50 169 ALA A O 1
ATOM 1280 N N . ALA A 1 170 ? -22.424 1.027 10.558 1.00 98.06 170 ALA A N 1
ATOM 1281 C CA . ALA A 1 170 ? -21.661 1.403 11.748 1.00 98.06 170 ALA A CA 1
ATOM 1282 C C . ALA A 1 170 ? -21.952 2.841 12.236 1.00 98.06 170 ALA A C 1
ATOM 1284 O O . ALA A 1 170 ? -21.344 3.295 13.203 1.00 98.06 170 ALA A O 1
ATOM 1285 N N . GLY A 1 171 ? -22.876 3.567 11.595 1.00 97.94 171 GLY A N 1
ATOM 1286 C CA . GLY A 1 171 ? -23.273 4.922 11.985 1.00 97.94 171 GLY A CA 1
ATOM 1287 C C . GLY A 1 171 ? -22.359 6.026 11.449 1.00 97.94 171 GLY A C 1
ATOM 1288 O O . GLY A 1 171 ? -22.401 7.153 11.946 1.00 97.94 171 GLY A O 1
ATOM 1289 N N . HIS A 1 172 ? -21.519 5.731 10.454 1.00 98.56 172 HIS A N 1
ATOM 1290 C CA . HIS A 1 172 ? -20.680 6.730 9.798 1.00 98.56 172 HIS A CA 1
ATOM 1291 C C . HIS A 1 172 ? -21.406 7.423 8.646 1.00 98.56 172 HIS A C 1
ATOM 1293 O O . HIS A 1 172 ? -22.283 6.855 7.992 1.00 98.56 172 HIS A O 1
ATOM 1299 N N . ARG A 1 173 ? -20.982 8.651 8.342 1.00 98.38 173 ARG A N 1
ATOM 1300 C CA . ARG A 1 173 ? -21.420 9.361 7.142 1.00 98.38 173 ARG A CA 1
ATOM 1301 C C . ARG A 1 173 ? -20.562 8.916 5.965 1.00 98.38 173 ARG A C 1
ATOM 1303 O O . ARG A 1 173 ? -19.341 9.035 6.027 1.00 98.38 173 ARG A O 1
ATOM 1310 N N . VAL A 1 174 ? -21.184 8.467 4.880 1.00 98.62 174 VAL A N 1
ATOM 1311 C CA . VAL A 1 174 ? -20.479 8.153 3.633 1.00 98.62 174 VAL A CA 1
ATOM 1312 C C . VAL A 1 174 ? -20.939 9.105 2.538 1.00 98.62 174 VAL A C 1
ATOM 1314 O O . VAL A 1 174 ? -22.136 9.258 2.307 1.00 98.62 174 VAL A O 1
ATOM 1317 N N . ILE A 1 175 ? -19.990 9.767 1.883 1.00 98.19 175 ILE A N 1
ATOM 1318 C CA . ILE A 1 175 ? -20.235 10.687 0.772 1.00 98.19 175 ILE A CA 1
ATOM 1319 C C . ILE A 1 175 ? -19.589 10.152 -0.499 1.00 98.19 175 ILE A C 1
ATOM 1321 O O . ILE A 1 175 ? -18.519 9.540 -0.458 1.00 98.19 175 ILE A O 1
ATOM 1325 N N . ASP A 1 176 ? -20.226 10.412 -1.632 1.00 97.25 176 ASP A N 1
ATOM 1326 C CA . ASP A 1 176 ? -19.610 10.162 -2.927 1.00 97.25 176 ASP A CA 1
ATOM 1327 C C . ASP A 1 176 ? -18.640 11.315 -3.230 1.00 97.25 176 ASP A C 1
ATOM 1329 O O . ASP A 1 176 ? -18.958 12.487 -3.018 1.00 97.25 176 ASP A O 1
ATOM 1333 N N . TRP A 1 177 ? -17.428 10.974 -3.659 1.00 96.00 177 TRP A N 1
ATOM 1334 C CA . TRP A 1 177 ? -16.361 11.929 -3.935 1.00 96.00 177 TRP A CA 1
ATOM 1335 C C . TRP A 1 177 ? -16.104 12.033 -5.427 1.00 96.00 177 TRP A C 1
ATOM 1337 O O . TRP A 1 177 ? -15.780 11.042 -6.085 1.00 96.00 177 TRP A O 1
ATOM 1347 N N . GLU A 1 178 ? -16.208 13.254 -5.938 1.00 93.12 178 GLU A N 1
ATOM 1348 C CA . GLU A 1 178 ? -15.925 13.555 -7.331 1.00 93.12 178 GLU A CA 1
ATOM 1349 C C . GLU A 1 178 ? -14.411 13.754 -7.535 1.00 93.12 178 GLU A C 1
ATOM 1351 O O . GLU A 1 178 ? -13.790 14.577 -6.852 1.00 93.12 178 GLU A O 1
ATOM 1356 N N . PRO A 1 179 ? -13.771 12.999 -8.446 1.00 91.44 179 PRO A N 1
ATOM 1357 C CA . PRO A 1 179 ? -12.344 13.139 -8.701 1.00 91.44 179 PRO A CA 1
ATOM 1358 C C . PRO A 1 179 ? -12.027 14.510 -9.313 1.00 91.44 179 PRO A C 1
ATOM 1360 O O . PRO A 1 179 ? -12.429 14.829 -10.428 1.00 91.44 179 PRO A O 1
ATOM 1363 N N . HIS A 1 180 ? -11.222 15.315 -8.621 1.00 92.38 180 HIS A N 1
ATOM 1364 C CA . HIS A 1 180 ? -10.762 16.599 -9.147 1.00 92.38 180 HIS A CA 1
ATOM 1365 C C . HIS A 1 180 ? -9.483 16.423 -9.974 1.00 92.38 180 HIS A C 1
ATOM 1367 O O . HIS A 1 180 ? -8.485 15.934 -9.444 1.00 92.38 180 HIS A O 1
ATOM 1373 N N . 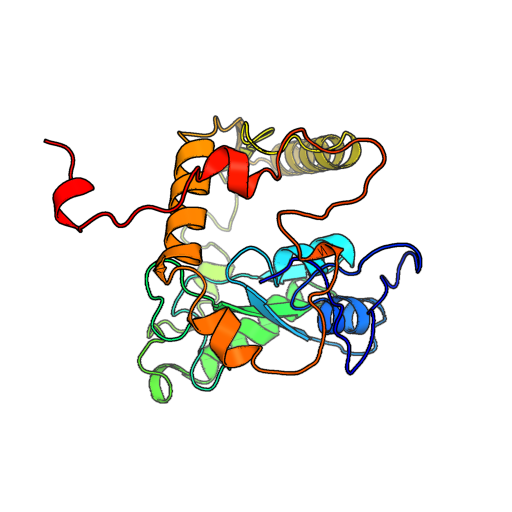ARG A 1 181 ? -9.516 16.801 -11.264 1.00 92.19 181 ARG A N 1
ATOM 1374 C CA . ARG A 1 181 ? -8.352 16.874 -12.183 1.00 92.19 181 ARG A CA 1
ATOM 1375 C C . ARG A 1 181 ? -7.414 15.651 -12.134 1.00 92.19 181 ARG A C 1
ATOM 1377 O O . ARG A 1 181 ? -6.208 15.776 -12.324 1.00 92.19 181 ARG A O 1
ATOM 1384 N N . HIS A 1 182 ? -7.954 14.453 -11.904 1.00 89.81 182 HIS A N 1
ATOM 1385 C CA . HIS A 1 182 ? -7.146 13.248 -11.670 1.00 89.81 182 HIS A CA 1
ATOM 1386 C C . HIS A 1 182 ? -6.254 12.874 -12.854 1.00 89.81 182 HIS A C 1
ATOM 1388 O O . HIS A 1 182 ? -5.108 12.482 -12.653 1.00 89.81 182 HIS A O 1
ATOM 1394 N N . LEU A 1 183 ? -6.746 13.049 -14.083 1.00 86.69 183 LEU A N 1
ATOM 1395 C CA . LEU A 1 183 ? -5.946 12.820 -15.285 1.00 86.69 183 LEU A CA 1
ATOM 1396 C C . LEU A 1 183 ? -4.717 13.734 -15.343 1.00 86.69 183 LEU A C 1
ATOM 1398 O O . LEU A 1 183 ? -3.648 13.307 -15.761 1.00 86.69 183 LEU A O 1
ATOM 1402 N N . GLU A 1 184 ? -4.858 14.987 -14.922 1.00 89.00 184 GLU A N 1
ATOM 1403 C CA . GLU A 1 184 ? -3.753 15.941 -14.907 1.00 89.00 184 GLU A CA 1
ATOM 1404 C C . GLU A 1 184 ? -2.752 15.633 -13.794 1.00 89.00 184 GLU A C 1
ATOM 1406 O O . GLU A 1 184 ? -1.551 15.643 -14.041 1.00 89.00 184 GLU A O 1
ATOM 1411 N N . ILE A 1 185 ? -3.238 15.281 -12.599 1.00 90.38 185 ILE A N 1
ATOM 1412 C CA . ILE A 1 185 ? -2.384 14.806 -11.500 1.00 90.38 185 ILE A CA 1
ATOM 1413 C C . ILE A 1 185 ? -1.562 13.600 -11.966 1.00 90.38 185 ILE A C 1
ATOM 1415 O O . ILE A 1 185 ? -0.352 13.561 -11.754 1.00 90.38 185 ILE A O 1
ATOM 1419 N N . TYR A 1 186 ? -2.208 12.646 -12.640 1.00 87.06 186 TYR A N 1
ATOM 1420 C CA . TYR A 1 186 ? -1.543 11.472 -13.192 1.00 87.06 186 TYR A CA 1
ATOM 1421 C C . TYR A 1 186 ? -0.487 11.854 -14.240 1.00 87.06 186 TYR A C 1
ATOM 1423 O O . TYR A 1 186 ? 0.658 11.428 -14.130 1.00 87.06 186 TYR A O 1
ATOM 1431 N N . LYS A 1 187 ? -0.824 12.721 -15.205 1.00 85.56 187 LYS A N 1
ATOM 1432 C CA . LYS A 1 187 ? 0.133 13.220 -16.211 1.00 85.56 187 LYS A CA 1
ATOM 1433 C C . LYS A 1 187 ? 1.344 13.904 -15.580 1.00 85.56 187 LYS A C 1
ATOM 1435 O O . LYS A 1 187 ? 2.469 13.634 -15.982 1.00 85.56 187 LYS A O 1
ATOM 1440 N N . ASN A 1 188 ? 1.124 14.755 -14.582 1.00 90.31 188 ASN A N 1
ATOM 1441 C CA . ASN A 1 188 ? 2.208 15.446 -13.887 1.00 90.31 188 ASN A CA 1
ATOM 1442 C C . ASN A 1 188 ? 3.112 14.459 -13.141 1.00 90.31 188 ASN A C 1
ATOM 1444 O O . ASN A 1 188 ? 4.330 14.613 -13.170 1.00 90.31 188 ASN A O 1
ATOM 1448 N N . ALA A 1 189 ? 2.538 13.424 -12.520 1.00 89.31 189 ALA A N 1
ATOM 1449 C CA . ALA A 1 189 ? 3.317 12.377 -11.868 1.00 89.31 189 ALA A CA 1
ATOM 1450 C C . ALA A 1 189 ? 4.188 11.594 -12.863 1.00 89.31 189 ALA A C 1
ATOM 1452 O O . ALA A 1 189 ? 5.369 11.387 -12.598 1.00 89.31 189 ALA A O 1
ATOM 1453 N N . GLU A 1 190 ? 3.643 11.221 -14.023 1.00 84.88 190 GLU A N 1
ATOM 1454 C CA . GLU A 1 190 ? 4.409 10.552 -15.084 1.00 84.88 190 GLU A CA 1
ATOM 1455 C C . GLU A 1 190 ? 5.548 11.437 -15.616 1.00 84.88 190 GLU A C 1
ATOM 1457 O O . GLU A 1 190 ? 6.665 10.955 -15.792 1.00 84.88 190 GLU A O 1
ATOM 1462 N N . ILE A 1 191 ? 5.309 12.743 -15.803 1.00 85.81 191 ILE A N 1
ATOM 1463 C CA . ILE A 1 191 ? 6.355 13.702 -16.201 1.00 85.81 191 ILE A CA 1
ATOM 1464 C C . ILE A 1 191 ? 7.470 13.763 -15.151 1.00 85.81 191 ILE A C 1
ATOM 1466 O O . ILE A 1 191 ? 8.641 13.746 -15.515 1.00 85.81 191 ILE A O 1
ATOM 1470 N N . ILE A 1 192 ? 7.123 13.801 -13.861 1.00 88.44 192 ILE A N 1
ATOM 1471 C CA . ILE A 1 192 ? 8.106 13.802 -12.768 1.00 88.44 192 ILE A CA 1
ATOM 1472 C C . ILE A 1 192 ? 8.934 12.513 -12.779 1.00 88.44 192 ILE A C 1
ATOM 1474 O O . ILE A 1 192 ? 10.155 12.572 -12.661 1.00 88.44 192 ILE A O 1
ATOM 1478 N N . PHE A 1 193 ? 8.297 11.350 -12.941 1.00 84.56 193 PHE A N 1
ATOM 1479 C CA . PHE A 1 193 ? 9.010 10.071 -12.998 1.00 84.56 193 PHE A CA 1
ATOM 1480 C C . PHE A 1 193 ? 9.906 9.927 -14.229 1.00 84.56 193 PHE A C 1
ATOM 1482 O O . PHE A 1 193 ? 10.875 9.177 -14.177 1.00 84.56 193 PHE A O 1
ATOM 1489 N N . ALA A 1 194 ? 9.585 10.627 -15.317 1.00 82.69 194 ALA A N 1
ATOM 1490 C CA . ALA A 1 194 ? 10.350 10.624 -16.559 1.00 82.69 194 ALA A CA 1
ATOM 1491 C C . ALA A 1 194 ? 11.268 11.851 -16.715 1.00 82.69 194 ALA A C 1
ATOM 1493 O O . ALA A 1 194 ? 11.796 12.074 -17.807 1.00 82.69 194 ALA A O 1
ATOM 1494 N N . ALA A 1 195 ? 11.442 12.664 -15.667 1.00 85.50 195 ALA A N 1
ATOM 1495 C CA . ALA A 1 195 ? 12.105 13.967 -15.760 1.00 85.50 195 ALA A CA 1
ATOM 1496 C C . ALA A 1 195 ? 13.583 13.878 -16.185 1.00 85.50 195 ALA A C 1
ATOM 1498 O O . ALA A 1 195 ? 14.090 14.798 -16.822 1.00 85.50 195 ALA A O 1
ATOM 1499 N N . ASP A 1 196 ? 14.256 12.766 -15.887 1.00 83.56 196 ASP A N 1
ATOM 1500 C CA . ASP A 1 196 ? 15.638 12.479 -16.292 1.00 83.56 196 ASP A CA 1
ATOM 1501 C C . ASP A 1 196 ? 15.743 11.901 -17.724 1.00 83.56 196 ASP A C 1
ATOM 1503 O O . ASP A 1 196 ? 16.824 11.542 -18.195 1.00 83.56 196 ASP A O 1
ATOM 1507 N N . GLY A 1 197 ? 14.616 11.745 -18.428 1.00 81.50 197 GLY A N 1
ATOM 1508 C CA . GLY A 1 197 ? 14.561 11.104 -19.742 1.00 81.50 197 GLY A CA 1
ATOM 1509 C C . GLY A 1 197 ? 14.941 9.617 -19.721 1.00 81.50 197 GLY A C 1
ATOM 1510 O O . GLY A 1 197 ? 15.372 9.080 -20.753 1.00 81.50 197 GLY A O 1
ATOM 1511 N N . GLY A 1 198 ? 14.826 8.955 -18.565 1.00 78.19 198 GLY A N 1
ATOM 1512 C CA . GLY A 1 198 ? 15.225 7.567 -18.336 1.00 78.19 198 GLY A CA 1
ATOM 1513 C C . GLY A 1 198 ? 16.737 7.354 -18.294 1.00 7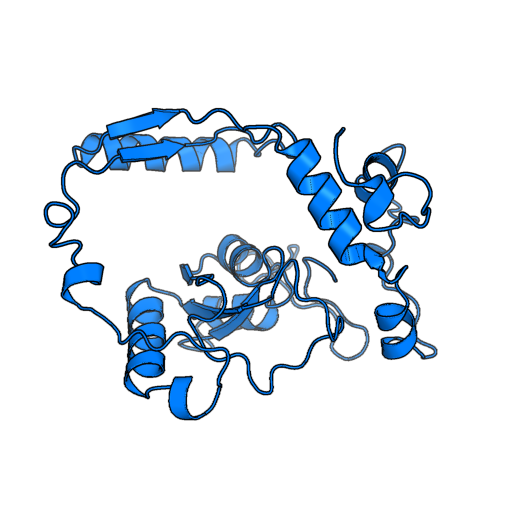8.19 198 GLY A C 1
ATOM 1514 O O . GLY A 1 198 ? 17.195 6.264 -18.639 1.00 78.19 198 GLY A O 1
ATOM 1515 N N . HIS A 1 199 ? 17.505 8.391 -17.961 1.00 82.44 199 HIS A N 1
ATOM 1516 C CA . HIS A 1 199 ? 18.952 8.321 -17.784 1.00 82.44 199 HIS A CA 1
ATOM 1517 C C . HIS A 1 199 ? 19.336 7.294 -16.713 1.00 82.44 199 HIS A C 1
ATOM 1519 O O . HIS A 1 199 ? 20.036 6.334 -17.034 1.00 82.44 199 HIS A O 1
ATOM 1525 N N . ASP A 1 200 ? 18.797 7.424 -15.502 1.00 81.94 200 ASP A N 1
ATOM 1526 C CA . ASP A 1 200 ? 19.157 6.586 -14.354 1.00 81.94 200 ASP A CA 1
ATOM 1527 C C . ASP A 1 200 ? 18.775 5.127 -14.601 1.00 81.94 200 ASP A C 1
ATOM 1529 O O . ASP A 1 200 ? 19.525 4.202 -14.294 1.00 81.94 200 ASP A O 1
ATOM 1533 N N . PHE A 1 201 ? 17.620 4.896 -15.236 1.00 77.75 201 PHE A N 1
ATOM 1534 C CA . PHE A 1 201 ? 17.224 3.549 -15.642 1.00 77.75 201 PHE A CA 1
ATOM 1535 C C . PHE A 1 201 ? 18.201 2.939 -16.644 1.00 77.75 201 PHE A C 1
ATOM 1537 O O . PHE A 1 201 ? 18.494 1.751 -16.531 1.00 77.75 201 PHE A O 1
ATOM 1544 N N . ARG A 1 202 ? 18.680 3.712 -17.629 1.00 77.12 202 ARG A N 1
ATOM 1545 C CA . ARG A 1 202 ? 19.647 3.212 -18.614 1.00 77.12 202 ARG A CA 1
ATOM 1546 C C . ARG A 1 202 ? 20.980 2.890 -17.956 1.00 77.12 202 ARG A C 1
ATOM 1548 O O . ARG A 1 202 ? 21.476 1.801 -18.202 1.00 77.12 202 ARG A O 1
ATOM 1555 N N . GLU A 1 203 ? 21.488 3.775 -17.102 1.00 82.81 203 GLU A N 1
ATOM 1556 C CA . GLU A 1 203 ? 22.743 3.582 -16.366 1.00 82.81 203 GLU A CA 1
ATOM 1557 C C . GLU A 1 203 ? 22.687 2.330 -15.475 1.00 82.81 203 GLU A C 1
ATOM 1559 O O . GLU A 1 203 ? 23.543 1.453 -15.551 1.00 82.81 203 GLU A O 1
ATOM 1564 N N . GLN A 1 204 ? 21.618 2.177 -14.690 1.00 78.69 204 GLN A N 1
ATOM 1565 C CA . GLN A 1 204 ? 21.437 1.034 -13.785 1.00 78.69 204 GLN A CA 1
ATOM 1566 C C . GLN A 1 204 ? 21.155 -0.286 -14.519 1.00 78.69 204 GLN A C 1
ATOM 1568 O O . GLN A 1 204 ? 21.340 -1.365 -13.956 1.00 78.69 204 GLN A O 1
ATOM 1573 N N . CYS A 1 205 ? 20.680 -0.210 -15.764 1.00 74.50 205 CYS A N 1
ATOM 1574 C CA . CYS A 1 205 ? 20.432 -1.366 -16.621 1.00 74.50 205 CYS A CA 1
ATOM 1575 C C . CYS A 1 205 ? 21.530 -1.560 -17.678 1.00 74.50 205 CYS A C 1
ATOM 1577 O O . CYS A 1 205 ? 21.305 -2.322 -18.622 1.00 74.50 205 CYS A O 1
ATOM 1579 N N . GLU A 1 206 ? 22.691 -0.897 -17.560 1.00 67.94 206 GLU A N 1
ATOM 1580 C CA . GLU A 1 206 ? 23.821 -1.130 -18.464 1.00 67.94 206 GLU A CA 1
ATOM 1581 C C . GLU A 1 206 ? 24.263 -2.599 -18.370 1.00 67.94 206 GLU A C 1
ATOM 1583 O O . GLU A 1 206 ? 24.889 -3.049 -17.411 1.00 67.94 206 GLU A O 1
ATOM 1588 N N . GLY A 1 207 ? 23.880 -3.381 -19.378 1.00 67.50 207 GLY A N 1
ATOM 1589 C CA . GLY A 1 207 ? 24.073 -4.822 -19.416 1.00 67.50 207 GLY A CA 1
ATOM 1590 C C . GLY A 1 207 ? 23.590 -5.428 -20.733 1.00 67.50 207 GLY A C 1
ATOM 1591 O O . GLY A 1 207 ? 23.003 -4.759 -21.578 1.00 67.50 207 GLY A O 1
ATOM 1592 N N . SER A 1 208 ? 23.860 -6.721 -20.924 1.00 64.88 208 SER A N 1
ATOM 1593 C CA . SER A 1 208 ? 23.452 -7.467 -22.129 1.00 64.88 208 SER A CA 1
ATOM 1594 C C . SER A 1 208 ? 22.029 -8.036 -22.052 1.00 64.88 208 SER A C 1
ATOM 1596 O O . SER A 1 208 ? 21.551 -8.639 -23.015 1.00 64.88 208 SER A O 1
ATOM 1598 N N . GLU A 1 209 ? 21.349 -7.868 -20.916 1.00 75.25 209 GLU A N 1
ATOM 1599 C CA . GLU A 1 209 ? 20.018 -8.423 -20.703 1.00 75.25 209 GLU A CA 1
ATOM 1600 C C . GLU A 1 209 ? 18.946 -7.597 -21.435 1.00 75.25 209 GLU A C 1
ATOM 1602 O O . GLU A 1 209 ? 18.894 -6.373 -21.295 1.00 75.25 209 GLU A O 1
ATOM 1607 N N . PRO A 1 210 ? 18.058 -8.236 -22.216 1.00 76.12 210 PRO A N 1
ATOM 1608 C CA . PRO A 1 210 ? 17.009 -7.521 -22.929 1.00 76.12 210 PRO A CA 1
ATOM 1609 C C . PRO A 1 210 ? 15.943 -6.995 -21.962 1.00 76.12 210 PRO A C 1
ATOM 1611 O O . PRO A 1 210 ? 15.617 -7.638 -20.963 1.00 76.12 210 PRO A O 1
ATOM 1614 N N . LEU A 1 211 ? 15.310 -5.869 -22.301 1.00 73.19 211 LEU A N 1
ATOM 1615 C CA . LEU A 1 211 ? 14.150 -5.377 -21.556 1.00 73.19 211 LEU A CA 1
ATOM 1616 C C . LEU A 1 211 ? 13.044 -6.445 -21.538 1.00 73.19 211 LEU A C 1
ATOM 1618 O O . LEU A 1 211 ? 12.674 -6.995 -22.579 1.00 73.19 211 LEU A O 1
ATOM 1622 N N . ILE A 1 212 ? 12.486 -6.727 -20.359 1.00 75.81 212 ILE A N 1
ATOM 1623 C CA . ILE A 1 212 ? 11.337 -7.630 -20.233 1.00 75.81 212 ILE A CA 1
ATOM 1624 C C . ILE A 1 212 ? 10.183 -7.037 -21.044 1.00 75.81 212 ILE A C 1
ATOM 1626 O O . ILE A 1 212 ? 9.767 -5.913 -20.785 1.00 75.81 212 ILE A O 1
ATOM 1630 N N . GLN A 1 213 ? 9.652 -7.786 -22.017 1.00 66.62 213 GLN A N 1
ATOM 1631 C CA . GLN A 1 213 ? 8.692 -7.263 -23.002 1.00 66.62 213 GLN A CA 1
ATOM 1632 C C . GLN A 1 213 ? 7.478 -6.578 -22.379 1.00 66.62 213 GLN A C 1
ATOM 1634 O O . GLN A 1 213 ? 7.027 -5.566 -22.900 1.00 66.62 213 GLN A O 1
ATOM 1639 N N . THR A 1 214 ? 6.972 -7.085 -21.252 1.00 64.50 214 THR A N 1
ATOM 1640 C CA . THR A 1 214 ? 5.850 -6.441 -20.566 1.00 64.50 214 THR A CA 1
ATOM 1641 C C . THR A 1 214 ? 6.222 -5.051 -20.053 1.00 64.50 214 THR A C 1
ATOM 1643 O O . THR A 1 214 ? 5.390 -4.164 -20.103 1.00 64.50 214 THR A O 1
ATOM 1646 N N . MET A 1 215 ? 7.475 -4.823 -19.648 1.00 61.03 215 MET A N 1
ATOM 1647 C CA . MET A 1 215 ? 7.988 -3.517 -19.213 1.00 61.03 215 MET A CA 1
ATOM 1648 C C . MET A 1 215 ? 8.200 -2.520 -20.357 1.00 61.03 215 MET A C 1
ATOM 1650 O O . MET A 1 215 ? 8.501 -1.356 -20.098 1.00 61.03 215 MET A O 1
ATOM 1654 N N . SER A 1 216 ? 8.081 -2.958 -21.610 1.00 58.31 216 SER A N 1
ATOM 1655 C CA . SER A 1 216 ? 8.276 -2.099 -22.769 1.00 58.31 216 SER A CA 1
ATOM 1656 C C . SER A 1 216 ? 7.053 -1.215 -23.002 1.00 58.31 216 SER A C 1
ATOM 1658 O O . SER A 1 216 ? 5.972 -1.730 -23.292 1.00 58.31 216 SER A O 1
ATOM 1660 N N . PRO A 1 217 ? 7.213 0.118 -23.008 1.00 49.75 217 PRO A N 1
ATOM 1661 C CA . PRO A 1 217 ? 6.152 1.038 -23.386 1.00 49.75 217 PRO A CA 1
ATOM 1662 C C . PRO A 1 217 ? 5.973 1.091 -24.912 1.00 49.75 217 PRO A C 1
ATOM 1664 O O . PRO A 1 217 ? 5.555 2.113 -25.424 1.00 49.75 217 PRO A O 1
ATOM 1667 N N . ILE A 1 218 ? 6.377 0.076 -25.682 1.00 46.62 218 ILE A N 1
ATOM 1668 C CA . ILE A 1 218 ? 6.277 0.066 -27.156 1.00 46.62 218 ILE A CA 1
ATOM 1669 C C . ILE A 1 218 ? 5.840 -1.312 -27.676 1.00 46.62 218 ILE A C 1
ATOM 1671 O O . ILE A 1 218 ? 5.208 -1.400 -28.723 1.00 46.62 218 ILE A O 1
ATOM 1675 N N . THR A 1 219 ? 6.145 -2.396 -26.955 1.00 48.56 219 THR A N 1
ATOM 1676 C CA . THR A 1 219 ? 5.993 -3.773 -27.459 1.00 48.56 219 THR A CA 1
ATOM 1677 C C . THR A 1 219 ? 4.953 -4.602 -26.701 1.00 48.56 219 THR A C 1
ATOM 1679 O O . THR A 1 219 ? 5.143 -5.810 -26.569 1.00 48.56 219 THR A O 1
ATOM 1682 N N . ASP A 1 220 ? 3.868 -4.001 -26.197 1.00 42.91 220 ASP A N 1
ATOM 1683 C CA . ASP A 1 220 ? 2.739 -4.768 -25.638 1.00 42.91 220 ASP A CA 1
ATOM 1684 C C . ASP A 1 220 ? 2.048 -5.528 -26.787 1.00 42.91 220 ASP A C 1
ATOM 1686 O O . ASP A 1 220 ? 1.150 -5.027 -27.456 1.00 42.91 220 ASP A O 1
ATOM 1690 N N . SER A 1 221 ? 2.533 -6.736 -27.078 1.00 42.44 221 SER A N 1
ATOM 1691 C CA . SER A 1 221 ? 2.145 -7.585 -28.212 1.00 42.44 221 SER A CA 1
ATOM 1692 C C . SER A 1 221 ? 0.782 -8.265 -28.033 1.00 42.44 221 SER A C 1
ATOM 1694 O O . SER A 1 221 ? 0.548 -9.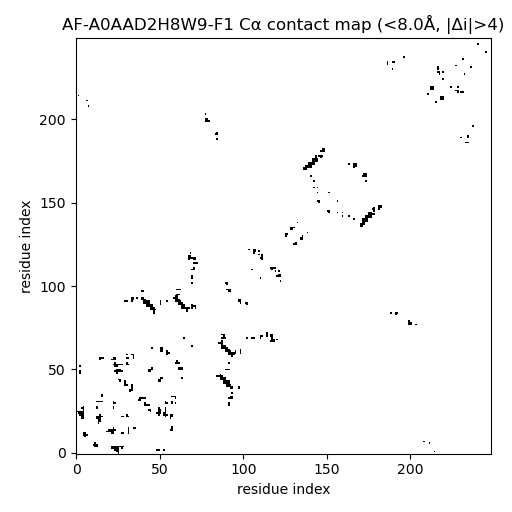366 -28.535 1.00 42.44 221 SER A O 1
ATOM 1696 N N . ARG A 1 222 ? -0.154 -7.626 -27.325 1.00 43.56 222 ARG A N 1
ATOM 1697 C CA . ARG A 1 222 ? -1.540 -8.101 -27.266 1.00 43.56 222 ARG A CA 1
ATOM 1698 C C . ARG A 1 222 ? -2.152 -7.967 -28.664 1.00 43.56 222 ARG A C 1
ATOM 1700 O O . ARG A 1 222 ? -2.036 -6.918 -29.283 1.00 43.56 222 ARG A O 1
ATOM 1707 N N . GLU A 1 223 ? -2.875 -8.992 -29.131 1.00 39.34 223 GLU A N 1
ATOM 1708 C CA . GLU A 1 223 ? -3.644 -8.982 -30.400 1.00 39.34 223 GLU A CA 1
ATOM 1709 C C . GLU A 1 223 ? -4.600 -7.782 -30.537 1.00 39.34 223 GLU A C 1
ATOM 1711 O O . GLU A 1 223 ? -5.051 -7.451 -31.631 1.00 39.34 223 GLU A O 1
ATOM 1716 N N . LYS A 1 224 ? -4.904 -7.114 -29.422 1.00 39.25 224 LYS A N 1
ATOM 1717 C CA . LYS A 1 224 ? -5.516 -5.791 -29.383 1.00 39.25 224 LYS A CA 1
ATOM 1718 C C . LYS A 1 224 ? -4.575 -4.859 -28.633 1.00 39.25 224 LYS A C 1
ATOM 1720 O O . LYS A 1 224 ? -4.659 -4.752 -27.409 1.00 39.25 224 LYS A O 1
ATOM 1725 N N . ALA A 1 225 ? -3.664 -4.233 -29.367 1.00 37.91 225 ALA A N 1
ATOM 1726 C CA . ALA A 1 225 ? -2.935 -3.083 -28.867 1.00 37.91 225 ALA A CA 1
ATOM 1727 C C . ALA A 1 225 ? -3.958 -2.008 -28.466 1.00 37.91 225 ALA A C 1
ATOM 1729 O O . ALA A 1 225 ? -4.943 -1.783 -29.170 1.00 37.91 225 ALA A O 1
ATOM 1730 N N . LEU A 1 226 ? -3.745 -1.346 -27.331 1.00 43.22 226 LEU A N 1
ATOM 1731 C CA . LEU A 1 226 ? -4.197 0.038 -27.241 1.00 43.22 226 LEU A CA 1
ATOM 1732 C C . LEU A 1 226 ? -3.399 0.790 -28.313 1.00 43.22 226 LEU A C 1
ATOM 1734 O O . LEU A 1 226 ? -2.192 0.567 -28.408 1.00 43.22 226 LEU A O 1
ATOM 1738 N N . ASP A 1 227 ? -4.060 1.616 -29.130 1.00 42.59 227 ASP A N 1
ATOM 1739 C CA . ASP A 1 227 ? -3.445 2.273 -30.299 1.00 42.59 227 ASP A CA 1
ATOM 1740 C C . ASP A 1 227 ? -2.131 3.008 -29.956 1.00 42.59 227 ASP A C 1
ATOM 1742 O O . ASP A 1 227 ? -1.249 3.130 -30.803 1.00 42.59 227 ASP A O 1
ATOM 1746 N N . GLU A 1 228 ? -1.959 3.404 -28.689 1.00 43.09 228 GLU A N 1
ATOM 1747 C CA . GLU A 1 228 ? -0.669 3.680 -28.065 1.00 43.09 228 GLU A CA 1
ATOM 1748 C C . GLU A 1 228 ? -0.644 3.220 -26.589 1.00 43.09 228 GLU A C 1
ATOM 1750 O O . GLU A 1 228 ? -1.690 3.151 -25.932 1.00 43.09 228 GLU A O 1
ATOM 1755 N N . PRO A 1 229 ? 0.544 2.945 -26.018 1.00 51.03 229 PRO A N 1
ATOM 1756 C CA . PRO A 1 229 ? 0.706 2.762 -24.578 1.00 51.03 229 PRO A CA 1
ATOM 1757 C C . PRO A 1 229 ? 0.184 3.990 -23.834 1.00 51.03 229 PRO A C 1
ATOM 1759 O O . PRO A 1 229 ? 0.539 5.119 -24.172 1.00 51.03 229 PRO A O 1
ATOM 1762 N N . LEU A 1 230 ? -0.629 3.769 -22.797 1.00 52.25 230 LEU A N 1
ATOM 1763 C CA . LEU A 1 230 ? -1.306 4.830 -22.045 1.00 52.25 230 LEU A CA 1
ATOM 1764 C C . LEU A 1 230 ? -0.337 5.933 -21.587 1.00 52.25 230 LEU A C 1
ATOM 1766 O O . LEU A 1 230 ? -0.650 7.108 -21.720 1.00 52.25 230 LEU A O 1
ATOM 1770 N N . SER A 1 231 ? 0.863 5.579 -21.124 1.00 47.75 231 SER A N 1
ATOM 1771 C CA . SER A 1 231 ? 1.892 6.556 -20.748 1.00 47.75 231 SER A CA 1
ATOM 1772 C C . SER A 1 231 ? 2.331 7.430 -21.928 1.00 47.75 231 SER A C 1
ATOM 1774 O O . SER A 1 231 ? 2.386 8.649 -21.803 1.00 47.75 231 SER A O 1
ATOM 1776 N N . LYS A 1 232 ? 2.557 6.851 -23.109 1.00 47.03 232 LYS A N 1
ATOM 1777 C CA . LYS A 1 232 ? 2.949 7.592 -24.316 1.00 47.03 232 LYS A CA 1
ATOM 1778 C C . LYS A 1 232 ? 1.821 8.492 -24.836 1.00 47.03 232 LYS A C 1
ATOM 1780 O O . LYS A 1 232 ? 2.066 9.659 -25.130 1.00 47.03 232 LYS A O 1
ATOM 1785 N N . ALA A 1 233 ? 0.586 7.988 -24.842 1.00 55.62 233 ALA A N 1
ATOM 1786 C CA . ALA A 1 233 ? -0.604 8.760 -25.207 1.00 55.62 233 ALA A CA 1
ATOM 1787 C C . ALA A 1 233 ? -0.863 9.942 -24.249 1.00 55.62 233 ALA A C 1
ATOM 1789 O O . ALA A 1 233 ? -1.459 10.950 -24.629 1.00 55.62 233 ALA A O 1
ATOM 1790 N N . LEU A 1 234 ? -0.432 9.825 -22.987 1.00 52.94 234 LEU A N 1
ATOM 1791 C CA . LEU A 1 234 ? -0.661 10.835 -21.955 1.00 52.94 234 LEU A CA 1
ATOM 1792 C C . LEU A 1 234 ? 0.454 11.874 -21.846 1.00 52.94 234 LEU A C 1
ATOM 1794 O O . LEU A 1 234 ? 0.139 13.043 -21.605 1.00 52.94 234 LEU A O 1
ATOM 1798 N N . VAL A 1 235 ? 1.712 11.456 -22.002 1.00 53.88 235 VAL A N 1
ATOM 1799 C CA . VAL A 1 235 ? 2.903 12.301 -21.820 1.00 53.88 235 VAL A CA 1
ATOM 1800 C C . VAL A 1 235 ? 3.336 12.966 -23.138 1.00 53.88 235 VAL A C 1
ATOM 1802 O O . VAL A 1 235 ? 3.896 14.060 -23.115 1.00 53.88 235 VAL A O 1
ATOM 1805 N N . GLY A 1 236 ? 3.002 12.377 -24.294 1.00 58.88 236 GLY A N 1
ATOM 1806 C CA . GLY A 1 236 ? 3.390 12.886 -25.614 1.00 58.88 236 GLY A CA 1
ATOM 1807 C C . GLY A 1 236 ? 4.885 12.709 -25.917 1.00 58.88 236 GLY A C 1
ATOM 1808 O O . GLY A 1 236 ? 5.591 11.960 -25.241 1.00 58.88 236 GLY A O 1
ATOM 1809 N N . THR A 1 237 ? 5.385 13.372 -26.966 1.00 57.16 237 THR A N 1
ATOM 1810 C CA . THR A 1 237 ? 6.822 13.372 -27.300 1.00 57.16 237 THR A CA 1
ATOM 1811 C C . THR A 1 237 ? 7.610 14.055 -26.178 1.00 57.16 237 THR A C 1
ATOM 1813 O O . THR A 1 237 ? 7.222 15.158 -25.803 1.00 57.16 237 THR A O 1
ATOM 1816 N N . PRO A 1 238 ? 8.708 13.474 -25.657 1.00 49.44 238 PRO A N 1
ATOM 1817 C CA . PRO A 1 238 ? 9.527 14.119 -24.632 1.00 49.44 238 PRO A CA 1
ATOM 1818 C C . PRO A 1 238 ? 10.042 15.487 -25.097 1.00 49.44 238 PRO A C 1
ATOM 1820 O O . PRO A 1 238 ? 10.575 15.608 -26.200 1.00 49.44 238 PRO A O 1
ATOM 1823 N N . TYR A 1 239 ? 9.917 16.512 -24.255 1.00 55.81 239 TYR A N 1
ATOM 1824 C CA . TYR A 1 239 ? 10.548 17.815 -24.463 1.00 55.81 239 TYR A CA 1
ATOM 1825 C C . TYR A 1 239 ? 10.926 18.426 -23.115 1.00 55.81 239 TYR A C 1
ATOM 1827 O O . TYR A 1 239 ? 10.249 18.225 -22.108 1.00 55.81 239 TYR A O 1
ATOM 1835 N N . HIS A 1 240 ? 12.034 19.158 -23.094 1.00 47.19 240 HIS A N 1
ATOM 1836 C CA . HIS A 1 240 ? 12.543 19.792 -21.887 1.00 47.19 240 HIS A CA 1
ATOM 1837 C C . HIS A 1 240 ? 11.707 21.044 -21.588 1.00 47.19 240 HIS A C 1
ATOM 1839 O O . HIS A 1 240 ? 11.618 21.925 -22.442 1.00 47.19 240 HIS A O 1
ATOM 1845 N N . ARG A 1 241 ? 11.108 21.139 -20.394 1.00 49.88 241 ARG A N 1
ATOM 1846 C CA . ARG A 1 241 ? 10.545 22.396 -19.877 1.00 49.88 241 ARG A CA 1
ATOM 1847 C C . ARG A 1 241 ? 11.443 22.934 -18.777 1.00 49.88 241 ARG A C 1
ATOM 1849 O O . ARG A 1 241 ? 11.816 22.215 -17.854 1.00 49.88 241 ARG A O 1
ATOM 1856 N N . THR A 1 242 ? 11.787 24.204 -18.868 1.00 53.53 242 THR A N 1
ATOM 1857 C CA . THR A 1 242 ? 12.413 24.949 -17.776 1.00 53.53 242 THR A CA 1
ATOM 1858 C C . THR A 1 242 ? 11.373 25.252 -16.695 1.00 53.53 242 THR A C 1
ATOM 1860 O O . THR A 1 242 ? 10.181 25.357 -16.981 1.00 53.53 242 THR A O 1
ATOM 1863 N N . ALA A 1 243 ? 11.807 25.445 -15.445 1.00 45.25 243 ALA A N 1
ATOM 1864 C CA . ALA A 1 243 ? 10.908 25.783 -14.333 1.00 45.25 243 ALA A CA 1
ATOM 1865 C C . ALA A 1 243 ? 10.048 27.042 -14.599 1.00 45.25 243 ALA A C 1
ATOM 1867 O O . ALA A 1 243 ? 8.952 27.170 -14.060 1.00 45.25 243 ALA A O 1
ATOM 1868 N N . TYR A 1 244 ? 10.512 27.941 -15.474 1.00 47.34 244 TYR A N 1
ATOM 1869 C CA . TYR A 1 244 ? 9.794 29.149 -15.886 1.00 47.34 244 TYR A CA 1
ATOM 1870 C C . TYR A 1 244 ? 8.602 28.872 -16.816 1.00 47.34 244 TYR A C 1
ATOM 1872 O O . TYR A 1 244 ? 7.642 29.635 -16.814 1.00 47.34 244 TYR A O 1
ATOM 1880 N N . GLU A 1 245 ? 8.617 27.771 -17.569 1.00 52.41 245 GLU A N 1
ATOM 1881 C CA . GLU A 1 245 ? 7.562 27.401 -18.530 1.00 52.41 245 GLU A CA 1
ATOM 1882 C C . GLU A 1 245 ? 6.410 26.602 -17.894 1.00 52.41 245 GLU A C 1
ATOM 1884 O O . GLU A 1 245 ? 5.456 26.215 -18.578 1.00 52.41 245 GLU A O 1
ATOM 1889 N N . VAL A 1 246 ? 6.507 26.310 -16.594 1.00 51.19 246 VAL A N 1
ATOM 1890 C CA . VAL A 1 246 ? 5.510 25.547 -15.821 1.00 51.19 246 VAL A CA 1
ATOM 1891 C C . VAL A 1 246 ? 4.699 26.460 -14.886 1.00 51.19 246 VAL A C 1
ATOM 1893 O O . VAL A 1 246 ? 3.680 26.037 -14.347 1.00 51.19 246 VAL A O 1
ATOM 1896 N N . SER A 1 247 ? 5.098 27.727 -14.715 1.00 35.91 247 SER A N 1
ATOM 1897 C CA . SER A 1 247 ? 4.355 28.685 -13.891 1.00 35.91 247 SER A CA 1
ATOM 1898 C C . SER A 1 247 ? 3.210 29.315 -14.695 1.00 35.91 247 SER A C 1
ATOM 1900 O O . SER A 1 247 ? 3.473 29.893 -15.751 1.00 35.91 247 SER A O 1
ATOM 1902 N N . PRO A 1 248 ? 1.947 29.249 -14.233 1.00 46.56 248 PRO A N 1
ATOM 1903 C CA . PRO A 1 248 ? 0.864 29.979 -14.875 1.00 46.56 248 PRO A CA 1
ATOM 1904 C C . PRO A 1 248 ? 1.055 31.485 -14.640 1.00 46.56 248 PRO A C 1
ATOM 1906 O O . PRO A 1 248 ? 1.353 31.905 -13.520 1.00 46.56 248 PRO A O 1
ATOM 1909 N N . SER A 1 249 ? 0.915 32.272 -15.709 1.00 45.31 249 SER A N 1
ATOM 1910 C CA . SER A 1 249 ? 0.712 33.727 -15.660 1.00 45.31 249 SER A CA 1
ATOM 1911 C C . SER A 1 249 ? -0.652 34.074 -15.078 1.00 45.31 249 SER A C 1
ATOM 1913 O O . SER A 1 249 ? -1.614 33.385 -15.495 1.00 45.31 249 SER A O 1
#

Mean predicted aligned error: 7.79 Å

Sequence (249 aa):
MWGETMNHVFGRTLNPYNLSFTPGGSSGGEGALVAMRGSPLGVGTDIGGSLRIPSAFCGLYTLRPSYGRLPYFGAMNTLEGQESISSVLGPMANSLSGVKVFTKALLDAQPWLKDPLVVRKPWSESEYRLEGHGDGQQLCFAIMWDNGVVKPHPPLHRAMGIVKRALEAAGHRVIDWEPHRHLEIYKNAEIIFAADGGHDFREQCEGSEPLIQTMSPITDSREKALDEPLSKALVGTPYHRTAYEVSPS

Foldseek 3Di:
DAFFPADPPPGHDAAPVDRVDTLTDDCSVQLRCQLVVVDQKDKDKDQPQRFPSNCVRSVKDKDPDPFLAADDPPPDDLDPPLPPRDMDMIMIHRDPVRRVVVSQVRQVVVCCVPHVSHDRDHDDPCVVLVVVPVSPAQEEAEDAQQLPQDHDDPVVSVVSVVVQVVCVVSNYHYYYDHHDPSLVVVLVVLCSVCVVVCPSVCVVPPDPDDDDQVPDQQRPPDPDDPPGRPSCVSNPDDDDDDPVNPDDD